Protein AF-A0ABD5RSV7-F1 (afdb_monomer_lite)

Structure (mmCIF, N/CA/C/O backbone):
data_AF-A0ABD5RSV7-F1
#
_entry.id   AF-A0ABD5RSV7-F1
#
loop_
_atom_site.group_PDB
_atom_site.id
_atom_site.type_symbol
_atom_site.label_atom_id
_atom_site.label_alt_id
_atom_site.label_comp_id
_atom_site.label_asym_id
_atom_site.label_entity_id
_atom_site.label_seq_id
_atom_site.pdbx_PDB_ins_code
_atom_site.Cartn_x
_atom_site.Cartn_y
_atom_site.Cartn_z
_atom_site.occupancy
_atom_site.B_iso_or_equiv
_atom_site.auth_seq_id
_atom_site.auth_comp_id
_atom_site.auth_asym_id
_atom_site.auth_atom_id
_atom_site.pdbx_PDB_model_num
ATOM 1 N N . MET A 1 1 ? 0.578 -16.400 1.060 1.00 49.19 1 MET A N 1
ATOM 2 C CA . MET A 1 1 ? 0.567 -17.326 -0.096 1.00 49.19 1 MET A CA 1
ATOM 3 C C . MET A 1 1 ? 1.960 -17.919 -0.346 1.00 49.19 1 MET A C 1
ATOM 5 O O . MET A 1 1 ? 2.138 -19.081 -0.029 1.00 49.19 1 MET A O 1
ATOM 9 N N . TYR A 1 2 ? 2.981 -17.154 -0.755 1.00 55.22 2 TYR A N 1
ATOM 10 C CA . TYR A 1 2 ? 4.335 -17.693 -1.025 1.00 55.22 2 TYR A CA 1
ATOM 11 C C . TYR A 1 2 ? 5.048 -18.363 0.160 1.00 55.22 2 TYR A C 1
ATOM 13 O O . TYR A 1 2 ? 5.609 -19.436 -0.013 1.00 55.22 2 TYR A O 1
ATOM 21 N N . GLU A 1 3 ? 5.005 -17.766 1.356 1.00 54.88 3 GLU A N 1
ATOM 22 C CA . GLU A 1 3 ? 5.657 -18.324 2.557 1.00 54.88 3 GLU A CA 1
ATOM 23 C C . GLU A 1 3 ? 5.016 -19.648 2.994 1.00 54.88 3 GLU A C 1
ATOM 25 O O . GLU A 1 3 ? 5.718 -20.605 3.295 1.00 54.88 3 GLU A O 1
ATOM 30 N N . HIS A 1 4 ? 3.683 -19.737 2.929 1.00 54.59 4 HIS A N 1
ATOM 31 C CA . HIS A 1 4 ? 2.954 -20.981 3.192 1.00 54.59 4 HIS A CA 1
ATOM 32 C C . HIS A 1 4 ? 3.336 -22.098 2.205 1.00 54.59 4 HIS A C 1
ATOM 34 O O . HIS A 1 4 ? 3.380 -23.261 2.588 1.00 54.59 4 HIS A O 1
ATOM 40 N N . TYR A 1 5 ? 3.651 -21.742 0.954 1.00 53.94 5 TYR A N 1
ATOM 41 C CA . TYR A 1 5 ? 4.063 -22.689 -0.087 1.00 53.94 5 TYR A CA 1
ATOM 42 C C . TYR A 1 5 ? 5.588 -22.797 -0.277 1.00 53.94 5 TYR A C 1
ATOM 44 O O . TYR A 1 5 ? 6.027 -23.465 -1.209 1.00 53.94 5 TYR A O 1
ATOM 52 N N . GLY A 1 6 ? 6.409 -22.162 0.571 1.00 50.88 6 GLY A N 1
ATOM 53 C CA . GLY A 1 6 ? 7.877 -22.241 0.498 1.00 50.88 6 GLY A CA 1
ATOM 54 C C . GLY A 1 6 ? 8.493 -21.728 -0.811 1.00 50.88 6 GLY A C 1
ATOM 55 O O . GLY A 1 6 ? 9.608 -22.103 -1.163 1.00 50.88 6 GLY A O 1
ATOM 56 N N . LEU A 1 7 ? 7.778 -20.886 -1.556 1.00 55.22 7 LEU A N 1
ATOM 57 C CA . LEU A 1 7 ? 8.211 -20.380 -2.856 1.00 55.22 7 LEU A CA 1
ATOM 58 C C . LEU A 1 7 ? 9.130 -19.160 -2.675 1.00 55.22 7 LEU A C 1
ATOM 60 O O . LEU A 1 7 ? 8.747 -18.030 -2.974 1.00 55.22 7 LEU A O 1
ATOM 64 N N . THR A 1 8 ? 10.340 -19.378 -2.157 1.00 50.44 8 THR A N 1
ATOM 65 C CA . THR A 1 8 ? 11.422 -18.387 -2.192 1.00 50.44 8 THR A CA 1
ATOM 66 C C . THR A 1 8 ? 12.266 -18.638 -3.438 1.00 50.44 8 THR A C 1
ATOM 68 O O . THR A 1 8 ? 12.977 -19.632 -3.559 1.00 50.44 8 THR A O 1
ATOM 71 N N . SER A 1 9 ? 12.171 -17.759 -4.432 1.00 50.91 9 SER A N 1
ATOM 72 C CA . SER A 1 9 ? 13.030 -17.863 -5.610 1.00 50.91 9 SER A CA 1
ATOM 73 C C . SER A 1 9 ? 14.396 -17.250 -5.306 1.00 50.91 9 SER A C 1
ATOM 75 O O . SER A 1 9 ? 14.535 -16.028 -5.265 1.00 50.91 9 SER A O 1
ATOM 77 N N . SER A 1 10 ? 15.426 -18.088 -5.189 1.00 48.69 10 SER A N 1
ATOM 78 C CA . SER A 1 10 ? 16.834 -17.654 -5.186 1.00 48.69 10 SER A CA 1
ATOM 79 C C . SER A 1 10 ? 17.226 -16.877 -6.454 1.00 48.69 10 SER A C 1
ATOM 81 O O . SER A 1 10 ? 18.215 -16.155 -6.456 1.00 48.69 10 SER A O 1
ATOM 83 N N . HIS A 1 11 ? 16.428 -16.994 -7.521 1.00 47.41 11 HIS A N 1
ATOM 84 C CA . HIS A 1 11 ? 16.672 -16.393 -8.832 1.00 47.41 11 HIS A CA 1
ATOM 85 C C . HIS A 1 11 ? 16.257 -14.916 -8.967 1.00 47.41 11 HIS A C 1
ATOM 87 O O . HIS A 1 11 ? 16.681 -14.273 -9.919 1.00 47.41 11 HIS A O 1
ATOM 93 N N . PHE A 1 12 ? 15.447 -14.374 -8.048 1.00 49.38 12 PHE A N 1
ATOM 94 C CA . PHE A 1 12 ? 14.939 -12.994 -8.150 1.00 49.38 12 PHE A CA 1
ATOM 95 C C . PHE A 1 12 ? 15.518 -12.030 -7.104 1.00 49.38 12 PHE A C 1
ATOM 97 O O . PHE A 1 12 ? 15.211 -10.846 -7.157 1.00 49.38 12 PHE A O 1
ATOM 104 N N . ALA A 1 13 ? 16.341 -12.505 -6.155 1.00 50.94 13 ALA A N 1
ATOM 105 C CA . ALA A 1 13 ? 16.843 -11.707 -5.022 1.00 50.94 13 ALA A CA 1
ATOM 106 C C . ALA A 1 13 ? 15.739 -10.934 -4.257 1.00 50.94 13 ALA A C 1
ATOM 108 O O . ALA A 1 13 ? 16.007 -9.941 -3.586 1.00 50.94 13 ALA A O 1
ATOM 109 N N . GLN A 1 14 ? 14.490 -11.400 -4.351 1.00 58.28 14 GLN A N 1
ATOM 110 C CA . GLN A 1 14 ? 13.337 -10.818 -3.680 1.00 58.28 14 GLN A CA 1
ATOM 111 C C . GLN A 1 14 ? 13.178 -11.493 -2.316 1.00 58.28 14 GLN A C 1
ATOM 113 O O . GLN A 1 14 ? 12.817 -12.669 -2.223 1.00 58.28 14 GLN A O 1
ATOM 118 N N . TYR A 1 15 ? 13.454 -10.747 -1.250 1.00 63.81 15 TYR A N 1
ATOM 119 C CA . TYR A 1 15 ? 13.236 -11.191 0.122 1.00 63.81 15 TYR A CA 1
ATOM 120 C C . TYR A 1 15 ? 11.884 -10.670 0.595 1.00 63.81 15 TYR A C 1
ATOM 122 O O . TYR A 1 15 ? 11.709 -9.478 0.826 1.00 63.81 15 TYR A O 1
ATOM 130 N N . PHE A 1 16 ? 10.903 -11.559 0.734 1.00 69.44 16 PHE A N 1
ATOM 131 C CA . PHE A 1 16 ? 9.621 -11.176 1.316 1.00 69.44 16 PHE A CA 1
ATOM 132 C C . PHE A 1 16 ? 9.738 -11.131 2.843 1.00 69.44 16 PHE A C 1
ATOM 134 O O . PHE A 1 16 ? 10.018 -12.159 3.457 1.00 69.44 16 PHE A O 1
ATOM 141 N N . THR A 1 17 ? 9.426 -9.988 3.456 1.00 79.31 17 THR A N 1
ATOM 142 C CA . THR A 1 17 ? 9.403 -9.779 4.918 1.00 79.31 17 THR A CA 1
ATOM 143 C C . THR A 1 17 ? 8.585 -10.852 5.641 1.00 79.31 17 THR A C 1
ATOM 145 O O . THR A 1 17 ? 7.373 -10.814 5.484 1.00 79.31 17 THR A O 1
ATOM 148 N N . PRO A 1 18 ? 9.173 -11.802 6.402 1.00 85.75 18 PRO A N 1
ATOM 149 C CA . PRO A 1 18 ? 8.464 -12.941 7.009 1.00 85.75 18 PRO A CA 1
ATOM 150 C C . PRO A 1 18 ? 7.235 -12.552 7.838 1.00 85.75 18 PRO A C 1
ATOM 152 O O . PRO A 1 18 ? 7.174 -11.456 8.389 1.00 85.75 18 PRO A O 1
ATOM 155 N N . GLY A 1 19 ? 6.262 -13.459 7.981 1.00 85.62 19 GLY A N 1
ATOM 156 C CA . GLY A 1 19 ? 4.921 -13.068 8.448 1.00 85.62 19 GLY A CA 1
ATOM 157 C C . GLY A 1 19 ? 4.919 -12.537 9.877 1.00 85.62 19 GLY A C 1
ATOM 158 O O . GLY A 1 19 ? 4.234 -11.567 10.188 1.00 85.62 19 GLY A O 1
ATOM 159 N N . ALA A 1 20 ? 5.744 -13.135 10.735 1.00 88.62 20 ALA A N 1
ATOM 160 C CA . ALA A 1 20 ? 5.942 -12.661 12.099 1.00 88.62 20 ALA A CA 1
ATOM 161 C C . ALA A 1 20 ? 6.558 -11.252 12.146 1.00 88.62 20 ALA A C 1
ATOM 163 O O . ALA A 1 20 ? 6.149 -10.443 12.973 1.00 88.62 20 ALA A O 1
ATOM 164 N N . VAL A 1 21 ? 7.488 -10.946 11.234 1.00 90.38 21 VAL A N 1
ATOM 165 C CA . VAL A 1 21 ? 8.118 -9.622 11.136 1.00 90.38 21 VAL A CA 1
ATOM 166 C C . VAL A 1 21 ? 7.105 -8.595 10.642 1.00 90.38 21 VAL A C 1
ATOM 168 O O . VAL A 1 21 ? 6.976 -7.542 11.252 1.00 90.38 21 VAL A O 1
ATOM 171 N N . SER A 1 22 ? 6.321 -8.914 9.607 1.00 91.00 22 SER A N 1
ATOM 172 C CA . SER A 1 22 ? 5.266 -8.016 9.120 1.00 91.00 22 SER A CA 1
ATOM 173 C C . SER A 1 22 ? 4.227 -7.691 10.195 1.00 91.00 22 SER A C 1
ATOM 175 O O . SER A 1 22 ? 3.872 -6.528 10.343 1.00 91.00 22 SER A O 1
ATOM 177 N N . ARG A 1 23 ? 3.790 -8.677 10.991 1.00 91.38 23 ARG A N 1
ATOM 178 C CA . ARG A 1 23 ? 2.868 -8.433 12.115 1.00 91.38 23 ARG A CA 1
ATOM 179 C C . ARG A 1 23 ? 3.482 -7.569 13.210 1.00 91.38 23 ARG A C 1
ATOM 181 O O . ARG A 1 23 ? 2.825 -6.662 13.706 1.00 91.38 23 ARG A O 1
ATOM 188 N N . ALA A 1 24 ? 4.737 -7.831 13.574 1.00 93.50 24 ALA 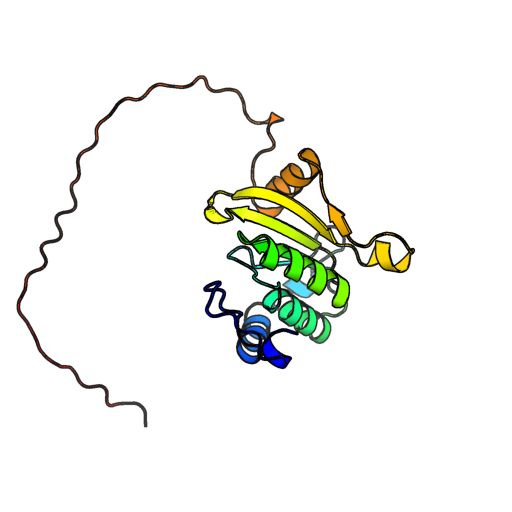A N 1
ATOM 189 C CA . ALA A 1 24 ? 5.437 -7.008 14.555 1.00 93.50 24 ALA A CA 1
ATOM 190 C C . ALA A 1 24 ? 5.566 -5.555 14.069 1.00 93.50 24 ALA A C 1
ATOM 192 O O . ALA A 1 24 ? 5.261 -4.631 14.814 1.00 93.50 24 ALA A O 1
ATOM 193 N N . MET A 1 25 ? 5.942 -5.350 12.802 1.00 93.25 25 MET A N 1
ATOM 194 C CA . MET A 1 25 ? 6.019 -4.020 12.195 1.00 93.25 25 MET A CA 1
ATOM 195 C C . MET A 1 25 ? 4.651 -3.332 12.131 1.00 93.25 25 MET A C 1
ATOM 197 O O . MET A 1 25 ? 4.568 -2.141 12.417 1.00 93.25 25 MET A O 1
ATOM 201 N N . ALA A 1 26 ? 3.582 -4.053 11.789 1.00 91.38 26 ALA A N 1
ATOM 202 C CA . ALA A 1 26 ? 2.222 -3.517 11.778 1.00 91.38 26 ALA A CA 1
ATOM 203 C C . ALA A 1 26 ? 1.809 -2.973 13.156 1.00 91.38 26 ALA A C 1
ATOM 205 O O . ALA A 1 26 ? 1.317 -1.852 13.249 1.00 91.38 26 ALA A O 1
ATOM 206 N N . ALA A 1 27 ? 2.087 -3.729 14.222 1.00 89.44 27 ALA A N 1
ATOM 207 C CA . ALA A 1 27 ? 1.786 -3.329 15.596 1.00 89.44 27 ALA A CA 1
ATOM 208 C C . ALA A 1 27 ? 2.586 -2.107 16.082 1.00 89.44 27 ALA A C 1
ATOM 210 O O . ALA A 1 27 ? 2.154 -1.416 16.998 1.00 89.44 27 ALA A O 1
ATOM 211 N N . MET A 1 28 ? 3.751 -1.836 15.484 1.00 89.06 28 MET A N 1
ATOM 212 C CA . MET A 1 28 ? 4.605 -0.702 15.858 1.00 89.06 28 MET A CA 1
ATOM 213 C C . MET A 1 28 ? 4.291 0.588 15.094 1.00 89.06 28 MET A C 1
ATOM 215 O O . MET A 1 28 ? 4.572 1.664 15.608 1.00 89.06 28 MET A O 1
ATOM 219 N N . ASN A 1 29 ? 3.777 0.489 13.864 1.00 85.62 29 ASN A N 1
ATOM 220 C CA . ASN A 1 29 ? 3.687 1.629 12.942 1.00 85.62 29 ASN A CA 1
ATOM 221 C C . ASN A 1 29 ? 2.285 2.235 12.814 1.00 85.62 29 ASN A C 1
ATOM 223 O O . ASN A 1 29 ? 2.143 3.252 12.135 1.00 85.62 29 ASN A O 1
ATOM 227 N N . LEU A 1 30 ? 1.245 1.626 13.396 1.00 81.88 30 LEU A N 1
ATOM 228 C CA . LEU A 1 30 ? -0.087 2.223 13.330 1.00 81.88 30 LEU A CA 1
ATOM 229 C C . LEU A 1 30 ? -0.191 3.473 14.220 1.00 81.88 30 LEU A C 1
ATOM 231 O O . LEU A 1 30 ? 0.403 3.503 15.301 1.00 81.88 30 LEU A O 1
ATOM 235 N N . PRO A 1 31 ? -0.960 4.487 13.778 1.00 72.62 31 PRO A N 1
ATOM 236 C CA . PRO A 1 31 ? -1.203 5.690 14.559 1.00 72.62 31 PRO A CA 1
ATOM 237 C C . PRO A 1 31 ? -1.855 5.373 15.908 1.00 72.62 31 PRO A C 1
ATOM 239 O O . PRO A 1 31 ? -2.511 4.340 16.082 1.00 72.62 31 PRO A O 1
ATOM 242 N N . ASN A 1 32 ? -1.682 6.272 16.874 1.00 74.25 32 ASN A N 1
ATOM 243 C CA . ASN A 1 32 ? -2.278 6.108 18.195 1.00 74.25 32 ASN A CA 1
ATOM 244 C C . ASN A 1 32 ? -3.795 6.416 18.167 1.00 74.25 32 ASN A C 1
ATOM 246 O O . ASN A 1 32 ? -4.369 6.793 17.147 1.00 74.25 32 ASN A O 1
ATOM 250 N N . GLY A 1 33 ? -4.469 6.248 19.306 1.00 70.06 33 GLY A N 1
ATOM 251 C CA . GLY A 1 33 ? -5.926 6.364 19.388 1.00 70.06 33 GLY A CA 1
ATOM 252 C C . GLY A 1 33 ? -6.531 7.744 19.087 1.00 70.06 33 GLY A C 1
ATOM 253 O O . GLY A 1 33 ? -7.753 7.801 18.973 1.00 70.06 33 GLY A O 1
ATOM 254 N N . GLU A 1 34 ? -5.747 8.824 18.995 1.00 72.44 34 GLU A N 1
ATOM 255 C CA . GLU A 1 34 ? -6.240 10.149 18.575 1.00 72.44 34 GLU A CA 1
ATOM 256 C C . GLU A 1 34 ? -6.274 10.244 17.044 1.00 72.44 34 GLU A C 1
ATOM 258 O O . GLU A 1 34 ? -7.344 10.446 16.476 1.00 72.44 34 GLU A O 1
ATOM 263 N N . ASP A 1 35 ? -5.161 9.930 16.375 1.00 73.56 35 ASP A N 1
ATOM 264 C CA . ASP A 1 35 ? -5.060 9.919 14.906 1.00 73.56 35 ASP A CA 1
ATOM 265 C C . ASP A 1 35 ? -6.101 8.986 14.249 1.00 73.56 35 ASP A C 1
ATOM 267 O O . ASP A 1 35 ? -6.659 9.286 13.194 1.00 73.56 35 ASP A O 1
ATOM 271 N N . LEU A 1 36 ? -6.407 7.849 14.889 1.00 82.38 36 LEU A N 1
ATOM 272 C CA . LEU A 1 36 ? -7.442 6.920 14.416 1.00 82.38 36 LEU A CA 1
ATOM 273 C C . LEU A 1 36 ? -8.862 7.512 14.474 1.00 82.38 36 LEU A C 1
ATOM 275 O O . LEU A 1 36 ? -9.720 7.095 13.697 1.00 82.38 36 LEU A O 1
ATOM 279 N N . ARG A 1 37 ? -9.136 8.431 15.412 1.00 78.31 37 ARG A N 1
ATOM 280 C CA . ARG A 1 37 ? -10.459 9.059 15.594 1.00 78.31 37 ARG A CA 1
ATOM 281 C C . ARG A 1 37 ? -10.681 10.229 14.649 1.00 78.31 37 ARG A C 1
ATOM 283 O O . ARG A 1 37 ? -11.830 10.488 14.299 1.00 78.31 37 ARG A O 1
ATOM 290 N N . ASP A 1 38 ? -9.606 10.906 14.266 1.00 87.56 38 ASP A N 1
ATOM 291 C CA . ASP A 1 38 ? -9.662 12.089 13.410 1.00 87.56 38 ASP A CA 1
ATOM 292 C C . ASP A 1 38 ? -9.770 11.733 11.918 1.00 87.56 38 ASP A C 1
ATOM 294 O O . ASP A 1 38 ? -10.155 12.573 11.105 1.00 87.56 38 ASP A O 1
ATOM 298 N N . ALA A 1 39 ? -9.495 10.477 11.553 1.00 90.38 39 ALA A N 1
ATOM 299 C CA . ALA A 1 39 ? -9.631 9.985 10.188 1.00 90.38 39 ALA A CA 1
ATOM 300 C C . ALA A 1 39 ? -11.086 10.045 9.689 1.00 90.38 39 ALA A C 1
ATOM 302 O O . ALA A 1 39 ? -12.009 9.507 10.306 1.00 90.38 39 ALA A O 1
ATOM 303 N N . THR A 1 40 ? -11.287 10.637 8.511 1.00 93.25 40 THR A N 1
ATOM 304 C CA . THR A 1 40 ? -12.604 10.783 7.865 1.00 93.25 40 THR A CA 1
ATOM 305 C C . THR A 1 40 ? -12.592 10.212 6.445 1.00 93.25 40 THR A C 1
ATOM 307 O O . THR A 1 40 ? -11.528 9.971 5.884 1.00 93.25 40 THR A O 1
ATOM 310 N N . PRO A 1 41 ? -13.749 9.944 5.814 1.00 90.62 41 PRO A N 1
ATOM 311 C CA . PRO A 1 41 ? -13.773 9.510 4.415 1.00 90.62 41 PRO A CA 1
ATOM 312 C C . PRO A 1 41 ? -13.109 10.507 3.449 1.00 90.62 41 PRO A C 1
ATOM 314 O O . PRO A 1 41 ? -12.527 10.097 2.443 1.00 90.62 41 PRO A O 1
ATOM 317 N N . GLU A 1 42 ? -13.192 11.805 3.747 1.00 91.44 42 GLU A N 1
ATOM 318 C CA . GLU A 1 42 ? -12.574 12.887 2.977 1.00 91.44 42 GLU A CA 1
ATOM 319 C C . GLU A 1 42 ? -11.066 13.008 3.245 1.00 91.44 42 GLU A C 1
ATOM 321 O O . GLU A 1 42 ? -10.304 13.319 2.322 1.00 91.44 42 GLU A O 1
ATOM 326 N N . ASP A 1 43 ? -10.646 12.703 4.474 1.00 92.31 43 ASP A N 1
ATOM 327 C CA . ASP A 1 43 ? -9.253 12.672 4.925 1.00 92.31 43 ASP A CA 1
ATOM 328 C C . ASP A 1 43 ? -8.925 11.335 5.623 1.00 92.31 43 ASP A C 1
ATOM 330 O O . ASP A 1 43 ? -8.906 11.247 6.857 1.00 92.31 43 ASP A O 1
ATOM 334 N N . PRO A 1 44 ? -8.774 10.245 4.844 1.00 94.00 44 PRO A N 1
ATOM 335 C CA . PRO A 1 44 ? -8.561 8.914 5.393 1.00 94.00 44 PRO A CA 1
ATOM 336 C C . PRO A 1 44 ? -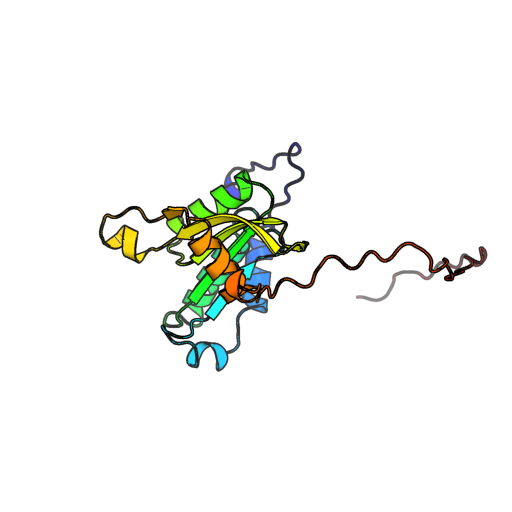7.102 8.716 5.800 1.00 94.00 44 PRO A C 1
ATOM 338 O O . PRO A 1 44 ? -6.192 9.332 5.240 1.00 94.00 44 PRO A O 1
ATOM 341 N N . LEU A 1 45 ? -6.854 7.741 6.674 1.00 94.31 45 LEU A N 1
ATOM 342 C CA . LEU A 1 45 ? -5.496 7.286 6.965 1.00 94.31 45 LEU A CA 1
ATOM 343 C C . LEU A 1 45 ? -4.813 6.820 5.677 1.00 94.31 45 LEU A C 1
ATOM 345 O O . LEU A 1 45 ? -5.349 5.990 4.940 1.00 94.31 45 LEU A O 1
ATOM 349 N N . VAL A 1 46 ? -3.602 7.307 5.419 1.00 94.19 46 VAL A N 1
ATOM 350 C CA . VAL A 1 46 ? -2.778 6.829 4.305 1.00 94.19 46 VAL A CA 1
ATOM 351 C C . VAL A 1 46 ? -1.752 5.850 4.851 1.00 94.19 46 VAL A C 1
ATOM 353 O O . VAL A 1 46 ? -0.838 6.230 5.577 1.00 94.19 46 VAL A O 1
ATOM 356 N N . ILE A 1 47 ? -1.901 4.577 4.495 1.00 94.50 47 ILE A N 1
ATOM 357 C CA . ILE A 1 47 ? -1.033 3.498 4.973 1.00 94.50 47 ILE A CA 1
ATOM 358 C C . ILE A 1 47 ? -0.307 2.902 3.779 1.00 94.50 47 ILE A C 1
ATOM 360 O O . ILE A 1 47 ? -0.940 2.400 2.852 1.00 94.50 47 ILE A O 1
ATOM 364 N N . GLY A 1 48 ? 1.021 2.897 3.793 1.00 94.25 48 GLY A N 1
ATOM 365 C CA . GLY A 1 48 ? 1.759 2.366 2.660 1.00 94.25 48 GLY A CA 1
ATOM 366 C C . GLY A 1 48 ? 3.151 1.860 2.957 1.00 94.25 48 GLY A C 1
ATOM 367 O O . GLY A 1 48 ? 3.758 2.185 3.971 1.00 94.25 48 GLY A O 1
ATOM 368 N N . ASP A 1 49 ? 3.647 1.078 2.007 1.00 94.81 49 ASP A N 1
ATOM 369 C CA . ASP A 1 49 ? 5.057 0.747 1.861 1.00 94.81 49 ASP A CA 1
ATOM 370 C C . ASP A 1 49 ? 5.488 1.219 0.473 1.00 94.81 49 ASP A C 1
ATOM 372 O O . ASP A 1 49 ? 5.101 0.659 -0.556 1.00 94.81 49 ASP A O 1
ATOM 376 N N . VAL A 1 50 ? 6.232 2.320 0.452 1.00 91.81 50 VAL A N 1
ATOM 377 C CA . VAL A 1 50 ? 6.685 2.971 -0.783 1.00 91.81 50 VAL A CA 1
ATOM 378 C C . VAL A 1 50 ? 8.148 2.662 -1.096 1.00 91.81 50 VAL A C 1
ATOM 380 O O . VAL A 1 50 ? 8.653 3.073 -2.133 1.00 91.81 50 VAL A O 1
ATOM 383 N N . SER A 1 51 ? 8.829 1.927 -0.214 1.00 87.06 51 SER A N 1
ATOM 384 C CA . SER A 1 51 ? 10.250 1.587 -0.345 1.00 87.06 51 SER A CA 1
ATOM 385 C C . SER A 1 51 ? 10.513 0.347 -1.212 1.00 87.06 51 SER A C 1
ATOM 387 O O . SER A 1 51 ? 11.660 0.070 -1.560 1.00 87.06 51 SER A O 1
ATOM 389 N N . GLY A 1 52 ? 9.453 -0.377 -1.580 1.00 91.31 52 GLY A N 1
ATOM 390 C CA . GLY A 1 52 ? 9.507 -1.674 -2.253 1.00 91.31 52 GLY A CA 1
ATOM 391 C C . GLY A 1 52 ? 8.558 -2.652 -1.576 1.00 91.31 52 GLY A C 1
ATOM 392 O O . GLY A 1 52 ? 8.995 -3.544 -0.852 1.00 91.31 52 GLY A O 1
ATOM 393 N N . CYS A 1 53 ? 7.251 -2.475 -1.791 1.00 93.69 53 CYS A N 1
ATOM 394 C CA . CYS A 1 53 ? 6.218 -3.200 -1.044 1.00 93.69 53 CYS A CA 1
ATOM 395 C C . CYS A 1 53 ? 6.219 -4.722 -1.256 1.00 93.69 53 CYS A C 1
ATOM 397 O O . CYS A 1 53 ? 5.512 -5.455 -0.550 1.00 93.69 53 CYS A O 1
ATOM 399 N N . GLY A 1 54 ? 6.968 -5.225 -2.237 1.00 93.25 54 GLY A N 1
ATOM 400 C CA . GLY A 1 54 ? 6.998 -6.618 -2.632 1.00 93.25 54 GLY A CA 1
ATOM 401 C C . GLY A 1 54 ? 5.599 -7.080 -3.015 1.00 93.25 54 GLY A C 1
ATOM 402 O O . GLY A 1 54 ? 4.914 -6.489 -3.841 1.00 93.25 54 GLY A O 1
ATOM 403 N N . SER A 1 55 ? 5.126 -8.136 -2.358 1.00 92.31 55 SER A N 1
ATOM 404 C CA . SER A 1 55 ? 3.750 -8.616 -2.531 1.00 92.31 55 SER A CA 1
ATOM 405 C C . SER A 1 55 ? 2.703 -7.797 -1.760 1.00 92.31 55 SER A C 1
ATOM 407 O O . SER A 1 55 ? 1.550 -8.206 -1.703 1.00 92.31 55 SER A O 1
ATOM 409 N N . GLY A 1 56 ? 3.062 -6.683 -1.119 1.00 94.50 56 GLY A N 1
ATOM 410 C CA . GLY A 1 56 ? 2.154 -5.878 -0.294 1.00 94.50 56 GLY A CA 1
ATOM 411 C C . GLY A 1 56 ? 1.802 -6.523 1.050 1.00 94.50 56 GLY A C 1
ATOM 412 O O . GLY A 1 56 ? 0.845 -6.123 1.702 1.00 94.50 56 GLY A O 1
ATOM 413 N N . ARG A 1 57 ? 2.550 -7.544 1.481 1.00 93.31 57 ARG A N 1
ATOM 414 C CA . ARG A 1 57 ? 2.224 -8.316 2.687 1.00 93.31 57 ARG A CA 1
ATOM 415 C C . ARG A 1 57 ? 2.255 -7.491 3.967 1.00 93.31 57 ARG A C 1
ATOM 417 O O . ARG A 1 57 ? 1.363 -7.653 4.789 1.00 93.31 57 ARG A O 1
ATOM 424 N N . LEU A 1 58 ? 3.249 -6.618 4.125 1.00 94.81 58 LEU A N 1
ATOM 425 C CA . LEU A 1 58 ? 3.298 -5.709 5.269 1.00 94.81 58 LEU A CA 1
ATOM 426 C C . LEU A 1 58 ? 2.020 -4.865 5.337 1.00 94.81 58 LEU A C 1
ATOM 428 O O . LEU A 1 58 ? 1.391 -4.804 6.382 1.00 94.81 58 LEU A O 1
ATOM 432 N N . ILE A 1 59 ? 1.590 -4.312 4.201 1.00 96.31 59 ILE A N 1
ATOM 433 C CA . ILE A 1 59 ? 0.367 -3.509 4.097 1.00 96.31 59 ILE A CA 1
ATOM 434 C C . ILE A 1 59 ? -0.869 -4.328 4.500 1.00 96.31 59 ILE A C 1
ATOM 436 O O . ILE A 1 59 ? -1.715 -3.824 5.231 1.00 96.31 59 ILE A O 1
ATOM 440 N N . VAL A 1 60 ? -0.961 -5.595 4.078 1.00 95.62 60 VAL A N 1
ATOM 441 C CA . VAL A 1 60 ? -2.053 -6.502 4.483 1.00 95.62 60 VAL A CA 1
ATOM 442 C C . VAL A 1 60 ? -2.061 -6.741 5.994 1.00 95.62 60 VAL A C 1
ATOM 444 O O . VAL A 1 60 ? -3.119 -6.660 6.610 1.00 95.62 60 VAL A O 1
ATOM 447 N N . GLU A 1 61 ? -0.906 -7.009 6.607 1.00 95.62 61 GLU A N 1
ATOM 448 C CA . GLU A 1 61 ? -0.826 -7.199 8.063 1.00 95.62 61 GLU A CA 1
ATOM 449 C C . GLU A 1 61 ? -1.174 -5.906 8.817 1.00 95.62 61 GLU A C 1
ATOM 451 O O . GLU A 1 61 ? -1.910 -5.951 9.800 1.00 95.62 61 GLU A O 1
ATOM 456 N N . THR A 1 62 ? -0.737 -4.746 8.320 1.00 95.44 62 THR A N 1
ATOM 457 C CA . THR A 1 62 ? -1.118 -3.439 8.872 1.00 95.44 62 THR A CA 1
ATOM 458 C C . THR A 1 62 ? -2.619 -3.188 8.753 1.00 95.44 62 THR A C 1
ATOM 460 O O . THR A 1 62 ? -3.235 -2.723 9.706 1.00 95.44 62 THR A O 1
ATOM 463 N N . ALA A 1 63 ? -3.241 -3.546 7.627 1.00 95.31 63 ALA A N 1
ATOM 464 C CA . ALA A 1 63 ? -4.685 -3.432 7.446 1.00 95.31 63 ALA A CA 1
ATOM 465 C C . ALA A 1 63 ? -5.467 -4.357 8.389 1.00 95.31 63 ALA A C 1
ATOM 467 O O . ALA A 1 63 ? -6.486 -3.956 8.948 1.00 95.31 63 ALA A O 1
ATOM 468 N N . ASN A 1 64 ? -4.993 -5.590 8.586 1.00 94.62 64 ASN A N 1
ATOM 469 C CA . ASN A 1 64 ? -5.600 -6.525 9.531 1.00 94.62 64 ASN A CA 1
ATOM 470 C C . ASN A 1 64 ? -5.517 -5.992 10.959 1.00 94.62 64 ASN A C 1
ATOM 472 O O . ASN A 1 64 ? -6.525 -5.985 11.657 1.00 94.62 64 ASN A O 1
ATOM 476 N N . HIS A 1 65 ? -4.356 -5.477 11.358 1.00 94.19 65 HIS A N 1
ATOM 477 C CA . HIS A 1 65 ? -4.196 -4.896 12.682 1.00 94.19 65 HIS A CA 1
ATOM 478 C C . HIS A 1 65 ? -5.048 -3.629 12.869 1.00 94.19 65 HIS A C 1
ATOM 480 O O . HIS A 1 65 ? -5.676 -3.460 13.911 1.00 94.19 65 HIS A O 1
ATOM 486 N N . LEU A 1 66 ? -5.175 -2.782 11.837 1.00 94.12 66 LEU A N 1
ATOM 487 C CA . LEU A 1 66 ? -6.065 -1.616 11.868 1.00 94.12 66 LEU A CA 1
ATOM 488 C C . LEU A 1 66 ? -7.518 -2.025 12.130 1.00 94.12 66 LEU A C 1
ATOM 490 O O . LEU A 1 66 ? -8.185 -1.399 12.947 1.00 94.12 66 LEU A O 1
ATOM 494 N N . ARG A 1 67 ? -7.999 -3.103 11.500 1.00 93.19 67 ARG A N 1
ATOM 495 C CA . ARG A 1 67 ? -9.358 -3.618 11.739 1.00 93.19 67 ARG A CA 1
ATOM 496 C C . ARG A 1 67 ? -9.582 -4.075 13.181 1.00 93.19 67 ARG A C 1
ATOM 498 O O . ARG A 1 67 ? -10.717 -4.054 13.642 1.00 93.19 67 ARG A O 1
ATOM 505 N N . GLU A 1 68 ? -8.532 -4.489 13.887 1.00 92.69 68 GLU A N 1
ATOM 506 C CA . GLU A 1 68 ? -8.622 -4.887 15.295 1.00 92.69 68 GLU A CA 1
ATOM 507 C C . GLU A 1 68 ? -8.726 -3.671 16.223 1.00 92.69 68 GLU A C 1
ATOM 509 O O . GLU A 1 68 ? -9.530 -3.677 17.154 1.00 92.69 68 GLU A O 1
ATOM 514 N N . ILE A 1 69 ? -7.920 -2.632 15.977 1.00 91.62 69 ILE A N 1
ATOM 515 C CA . ILE A 1 69 ? -7.788 -1.485 16.892 1.00 91.62 69 ILE A CA 1
ATOM 516 C C . ILE A 1 69 ? -8.699 -0.300 16.539 1.00 91.62 69 ILE A C 1
ATOM 518 O O . ILE A 1 69 ? -9.019 0.511 17.406 1.00 91.62 69 ILE A O 1
ATOM 522 N N . GLY A 1 70 ? -9.122 -0.196 15.280 1.00 91.25 70 GLY A N 1
ATOM 523 C CA . GLY A 1 70 ? -9.899 0.911 14.726 1.00 91.25 70 GLY A CA 1
ATOM 524 C C . GLY A 1 70 ? -10.726 0.472 13.512 1.00 91.25 70 GLY A C 1
ATOM 525 O O . GLY A 1 70 ? -10.483 0.967 12.415 1.00 91.25 70 GLY A O 1
ATOM 526 N N . PRO A 1 71 ? -11.705 -0.441 13.674 1.00 90.31 71 PRO A N 1
ATOM 527 C CA . PRO A 1 71 ? -12.470 -1.027 12.564 1.00 90.31 71 PRO A CA 1
ATOM 528 C C . PRO A 1 71 ? -13.228 -0.010 11.701 1.00 90.31 71 PRO A C 1
ATOM 530 O O . PRO A 1 71 ? -13.435 -0.254 10.516 1.00 90.31 71 PRO A O 1
ATOM 533 N N . GLU A 1 72 ? -13.622 1.122 12.286 1.00 90.25 72 GLU A N 1
ATOM 534 C CA . GLU A 1 72 ? -14.364 2.187 11.602 1.00 90.25 72 GLU A CA 1
ATOM 535 C C . GLU A 1 72 ? -13.450 3.254 10.978 1.00 90.25 72 GLU A C 1
ATOM 537 O O . GLU A 1 72 ? -13.943 4.153 10.299 1.00 90.25 72 GLU A O 1
ATOM 542 N N . ALA A 1 73 ? -12.132 3.190 11.211 1.00 92.38 73 ALA A N 1
ATOM 543 C CA . ALA A 1 73 ? -11.199 4.190 10.707 1.00 92.38 73 ALA A CA 1
ATOM 544 C C . ALA A 1 73 ? -11.043 4.043 9.180 1.00 92.38 73 ALA A C 1
ATOM 546 O O . ALA A 1 73 ? -10.578 2.999 8.703 1.00 92.38 73 ALA A O 1
ATOM 547 N N . PRO A 1 74 ? -11.413 5.061 8.381 1.00 93.56 74 PRO A N 1
ATOM 548 C CA . PRO A 1 74 ? -11.260 5.000 6.937 1.00 93.56 74 PRO A CA 1
ATOM 549 C C . PRO A 1 74 ? -9.776 5.050 6.563 1.00 93.56 74 PRO A C 1
ATOM 551 O O . PRO A 1 74 ? -9.020 5.880 7.068 1.00 93.56 74 PRO A O 1
ATOM 554 N N . ALA A 1 75 ? -9.361 4.173 5.648 1.00 94.44 75 ALA A N 1
ATOM 555 C CA . ALA A 1 75 ? -7.976 4.078 5.202 1.00 94.44 75 ALA A CA 1
ATOM 556 C C . ALA A 1 75 ? -7.861 3.877 3.686 1.00 94.44 75 ALA A C 1
ATOM 558 O O . ALA A 1 75 ? -8.680 3.202 3.055 1.00 94.44 75 ALA A O 1
ATOM 559 N N . VAL A 1 76 ? -6.798 4.440 3.116 1.00 96.31 76 VAL A N 1
ATOM 560 C CA . VAL A 1 76 ? -6.354 4.238 1.738 1.00 96.31 76 VAL A CA 1
ATOM 561 C C . VAL A 1 76 ? -4.956 3.640 1.766 1.00 96.31 76 VAL A C 1
ATOM 563 O O . VAL A 1 76 ? -4.037 4.188 2.376 1.00 96.31 76 VAL A O 1
ATOM 566 N N . PHE A 1 77 ? -4.792 2.516 1.074 1.00 97.31 77 PHE A N 1
ATOM 567 C CA . PHE A 1 77 ? -3.538 1.773 1.070 1.00 97.31 77 PHE A CA 1
ATOM 568 C C . PHE A 1 77 ? -2.656 2.127 -0.133 1.00 97.31 77 PHE A C 1
ATOM 570 O O . PHE A 1 77 ? -3.161 2.335 -1.238 1.00 97.31 77 PHE A O 1
ATOM 577 N N . LEU A 1 78 ? -1.338 2.168 0.057 1.00 97.94 78 LEU A N 1
ATOM 578 C CA . LEU A 1 78 ? -0.375 2.546 -0.978 1.00 97.94 78 LEU A CA 1
ATOM 579 C C . LEU A 1 78 ? 0.780 1.543 -1.061 1.00 97.94 78 LEU A C 1
ATOM 581 O O . LEU A 1 78 ? 1.550 1.383 -0.119 1.00 97.94 78 LEU A O 1
ATOM 585 N N . GLY A 1 79 ? 0.921 0.874 -2.201 1.00 97.81 79 GLY A N 1
ATOM 586 C CA . GLY A 1 79 ? 2.086 0.045 -2.506 1.00 97.81 79 GLY A CA 1
ATOM 587 C C . GLY A 1 79 ? 2.908 0.658 -3.630 1.00 97.81 79 GLY A C 1
ATOM 588 O O . GLY A 1 79 ? 2.337 1.083 -4.631 1.00 97.81 79 GLY A O 1
ATOM 589 N N . TYR A 1 80 ? 4.231 0.664 -3.509 1.00 97.75 80 TYR A N 1
ATOM 590 C CA . TYR A 1 80 ? 5.126 1.032 -4.605 1.00 97.75 80 TYR A CA 1
ATOM 591 C C . TYR A 1 80 ? 6.220 -0.025 -4.740 1.00 97.75 80 TYR A C 1
ATOM 593 O O . TYR A 1 80 ? 6.912 -0.326 -3.770 1.00 97.75 80 TYR A O 1
ATOM 601 N N . ASP A 1 81 ? 6.368 -0.600 -5.932 1.00 96.31 81 ASP A N 1
ATOM 602 C CA . ASP A 1 81 ? 7.452 -1.529 -6.230 1.00 96.31 81 ASP A CA 1
ATOM 603 C C . ASP A 1 81 ? 8.071 -1.275 -7.611 1.00 96.31 81 ASP A C 1
ATOM 605 O O . ASP A 1 81 ? 7.412 -0.797 -8.536 1.00 96.31 81 ASP A O 1
ATOM 609 N N . LYS A 1 82 ? 9.351 -1.614 -7.764 1.00 95.12 82 LYS A N 1
ATOM 610 C CA . LYS A 1 82 ? 10.078 -1.515 -9.036 1.00 95.12 82 LYS A CA 1
ATOM 611 C C . LYS A 1 82 ? 9.925 -2.771 -9.886 1.00 95.12 82 LYS A C 1
ATOM 613 O O . LYS A 1 82 ? 10.035 -2.703 -11.111 1.00 95.12 82 LYS A O 1
ATOM 618 N N . ASP A 1 83 ? 9.658 -3.909 -9.254 1.00 92.94 83 ASP A N 1
ATOM 619 C CA . ASP A 1 83 ? 9.447 -5.176 -9.930 1.00 92.94 83 ASP A CA 1
ATOM 620 C C . ASP A 1 83 ? 7.969 -5.326 -10.356 1.00 92.94 83 ASP A C 1
ATOM 622 O O . ASP A 1 83 ? 7.050 -5.263 -9.529 1.00 92.94 83 ASP A O 1
ATOM 626 N N . PRO A 1 84 ? 7.694 -5.562 -11.653 1.00 94.38 84 PRO A N 1
ATOM 627 C CA . PRO A 1 84 ? 6.332 -5.700 -12.158 1.00 94.38 84 PRO A CA 1
ATOM 628 C C . PRO A 1 84 ? 5.587 -6.928 -11.621 1.00 94.38 84 PRO A C 1
ATOM 630 O O . PRO A 1 84 ? 4.355 -6.925 -11.631 1.00 94.38 84 PRO A O 1
ATOM 633 N N . ILE A 1 85 ? 6.283 -7.988 -11.205 1.00 92.69 85 ILE A N 1
ATOM 634 C CA . ILE A 1 85 ? 5.677 -9.164 -10.572 1.00 92.69 85 ILE A CA 1
ATOM 635 C C . ILE A 1 85 ? 5.250 -8.798 -9.153 1.00 92.69 85 ILE A C 1
ATOM 637 O O . ILE A 1 85 ? 4.094 -9.038 -8.808 1.00 92.69 85 ILE A O 1
ATOM 641 N N . CYS A 1 86 ? 6.124 -8.161 -8.369 1.00 93.62 86 CYS A N 1
ATOM 642 C CA . CYS A 1 86 ? 5.807 -7.692 -7.017 1.00 93.62 86 CYS A CA 1
ATOM 643 C C . CYS A 1 86 ? 4.595 -6.758 -7.017 1.00 93.62 86 CYS A C 1
ATOM 645 O O . CYS A 1 86 ? 3.594 -7.062 -6.369 1.00 93.62 86 CYS A O 1
ATOM 647 N N . ALA A 1 87 ? 4.613 -5.713 -7.850 1.00 96.31 87 ALA A N 1
ATOM 648 C CA . ALA A 1 87 ? 3.495 -4.780 -7.956 1.00 96.31 87 ALA A CA 1
ATOM 649 C C . ALA A 1 87 ? 2.173 -5.496 -8.300 1.00 96.31 87 ALA A C 1
ATOM 651 O O . ALA A 1 87 ? 1.144 -5.262 -7.671 1.00 96.31 87 ALA A O 1
ATOM 652 N N . LYS A 1 88 ? 2.179 -6.443 -9.248 1.00 96.50 88 LYS A N 1
ATOM 653 C CA . LYS A 1 88 ? 0.973 -7.229 -9.572 1.00 96.50 88 LYS A CA 1
ATOM 654 C C . LYS A 1 88 ? 0.531 -8.129 -8.418 1.00 96.50 88 LYS A C 1
ATOM 656 O O . LYS A 1 88 ? -0.668 -8.268 -8.190 1.00 96.50 88 LYS A O 1
ATOM 661 N N . MET A 1 89 ? 1.465 -8.725 -7.683 1.00 95.75 89 MET A N 1
ATOM 662 C CA . MET A 1 89 ? 1.142 -9.511 -6.493 1.00 95.75 89 MET A CA 1
ATOM 663 C C . MET A 1 89 ? 0.543 -8.643 -5.386 1.00 95.75 89 MET A C 1
ATOM 665 O O . MET A 1 89 ? -0.413 -9.076 -4.746 1.00 95.75 89 MET A O 1
ATOM 669 N N . ALA A 1 90 ? 1.037 -7.418 -5.199 1.00 96.81 90 ALA A N 1
ATOM 670 C CA . ALA A 1 90 ? 0.433 -6.447 -4.294 1.00 96.81 90 ALA A CA 1
ATOM 671 C C . ALA A 1 90 ? -0.998 -6.090 -4.719 1.00 96.81 90 ALA A C 1
ATOM 673 O O . ALA A 1 90 ? -1.894 -6.132 -3.882 1.00 96.81 90 ALA A O 1
ATOM 674 N N . VAL A 1 91 ? -1.251 -5.858 -6.015 1.00 97.50 91 VAL A N 1
ATOM 675 C CA . VAL A 1 91 ? -2.617 -5.651 -6.539 1.00 97.50 91 VAL A CA 1
ATOM 676 C C . VAL A 1 91 ? -3.529 -6.830 -6.190 1.00 97.50 91 VAL A C 1
ATOM 678 O O . VAL A 1 91 ? -4.628 -6.624 -5.678 1.00 97.50 91 VAL A O 1
ATOM 681 N N . LEU A 1 92 ? -3.083 -8.068 -6.426 1.00 95.19 92 LEU A N 1
ATOM 682 C CA . LEU A 1 92 ? -3.869 -9.258 -6.089 1.00 95.19 92 LEU A CA 1
ATOM 683 C C . LEU A 1 92 ? -4.141 -9.354 -4.587 1.00 95.19 92 LEU A C 1
ATOM 685 O O . LEU A 1 92 ? -5.270 -9.627 -4.192 1.00 95.19 92 LEU A O 1
ATOM 689 N N . ASN A 1 93 ? -3.138 -9.103 -3.748 1.00 95.31 93 ASN A N 1
ATOM 690 C CA . ASN A 1 93 ? -3.321 -9.123 -2.301 1.00 95.31 93 ASN A CA 1
ATOM 691 C C . ASN A 1 93 ? -4.256 -8.012 -1.817 1.00 95.31 93 ASN A C 1
ATOM 693 O O . ASN A 1 93 ? -5.020 -8.261 -0.891 1.00 95.31 93 ASN A O 1
ATOM 697 N N . PHE A 1 94 ? -4.259 -6.837 -2.449 1.00 96.44 94 PHE A N 1
ATOM 698 C CA . PHE A 1 94 ? -5.223 -5.786 -2.126 1.00 96.44 94 PHE A CA 1
ATOM 699 C C . PHE A 1 94 ? -6.650 -6.249 -2.421 1.00 96.44 94 PHE A C 1
ATOM 701 O O . PHE A 1 94 ? -7.515 -6.133 -1.560 1.00 96.44 94 PHE A O 1
ATOM 708 N N . VAL A 1 95 ? -6.884 -6.842 -3.596 1.00 94.62 95 VAL A N 1
ATOM 709 C CA . VAL A 1 95 ? -8.205 -7.378 -3.963 1.00 94.62 95 VAL A CA 1
ATOM 710 C C . VAL A 1 95 ? -8.641 -8.486 -3.002 1.00 94.62 95 VAL A C 1
ATOM 712 O O . VAL A 1 95 ? -9.761 -8.460 -2.514 1.00 94.62 95 VAL A O 1
ATOM 715 N N . LEU A 1 96 ? -7.764 -9.453 -2.715 1.00 93.00 96 LEU A N 1
ATOM 716 C CA . LEU A 1 96 ? -8.096 -10.620 -1.888 1.00 93.00 96 LEU A CA 1
ATOM 717 C C . LEU A 1 96 ? -8.288 -10.301 -0.400 1.00 93.00 96 LEU A C 1
ATOM 719 O O . LEU A 1 96 ? -8.851 -11.125 0.313 1.00 93.00 96 LEU A O 1
ATOM 723 N N . ASN A 1 97 ? -7.789 -9.157 0.073 1.00 93.75 97 ASN A N 1
ATOM 724 C CA . ASN A 1 97 ? -7.889 -8.738 1.475 1.00 93.75 97 ASN A CA 1
ATOM 725 C C . ASN A 1 97 ? -8.766 -7.495 1.646 1.00 93.75 97 ASN A C 1
ATOM 727 O O . ASN A 1 97 ? -8.641 -6.805 2.658 1.00 93.75 97 ASN A O 1
ATOM 731 N N . ASP A 1 98 ? -9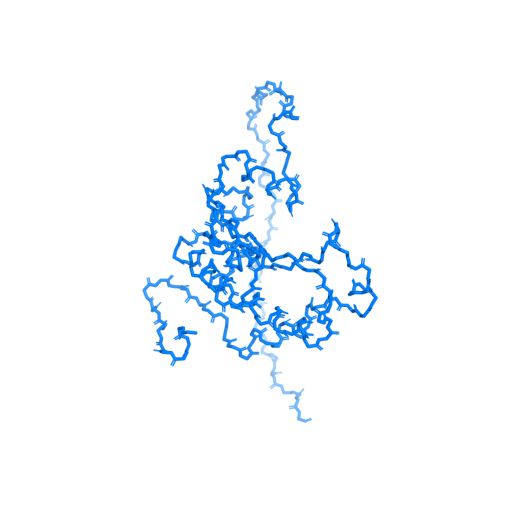.616 -7.195 0.665 1.00 92.31 98 ASP A N 1
ATOM 732 C CA . ASP A 1 98 ? -10.545 -6.070 0.689 1.00 92.31 98 ASP A CA 1
ATOM 733 C C . ASP A 1 98 ? -9.872 -4.731 1.049 1.00 92.31 98 ASP A C 1
ATOM 735 O O . ASP A 1 98 ? -10.317 -3.995 1.934 1.00 92.31 98 ASP A O 1
ATOM 739 N N . LEU A 1 99 ? -8.778 -4.406 0.356 1.00 95.38 99 LEU A N 1
ATOM 740 C CA . LEU A 1 99 ? -8.047 -3.151 0.528 1.00 95.38 99 LEU A CA 1
ATOM 741 C C . LEU A 1 99 ? -8.361 -2.185 -0.617 1.00 95.38 99 LEU A C 1
ATOM 743 O O . LEU A 1 99 ? -8.143 -2.495 -1.789 1.00 95.38 99 LEU A O 1
ATOM 747 N N . THR A 1 100 ? -8.839 -0.986 -0.274 1.00 95.94 100 THR A N 1
ATOM 748 C CA . THR A 1 100 ? -8.996 0.114 -1.238 1.00 95.94 100 THR A CA 1
ATOM 749 C C . THR A 1 100 ? -7.729 0.953 -1.264 1.00 95.94 100 THR A C 1
ATOM 751 O O . THR A 1 100 ? -7.263 1.418 -0.226 1.00 95.94 100 THR A O 1
ATOM 754 N N . GLY A 1 101 ? -7.145 1.149 -2.442 1.00 97.06 101 GLY A N 1
ATOM 755 C CA . GLY A 1 101 ? -5.832 1.769 -2.517 1.00 97.06 101 GLY A CA 1
ATOM 756 C C . GLY A 1 101 ? -5.227 1.843 -3.907 1.00 97.06 101 GLY A C 1
ATOM 757 O O . GLY A 1 101 ? -5.880 1.559 -4.912 1.00 97.06 101 GLY A O 1
ATOM 758 N N . TYR A 1 102 ? -3.954 2.219 -3.946 1.00 98.38 102 TYR A N 1
ATOM 759 C CA . TYR A 1 102 ? -3.166 2.362 -5.161 1.00 98.38 102 TYR A CA 1
ATOM 760 C C . TYR A 1 102 ? -1.917 1.490 -5.092 1.00 98.38 102 TYR A C 1
ATOM 762 O O . TYR A 1 102 ? -1.227 1.452 -4.075 1.00 98.38 102 TYR A O 1
ATOM 770 N N . VAL A 1 103 ? -1.599 0.823 -6.199 1.00 98.50 103 VAL A N 1
ATOM 771 C CA . VAL A 1 103 ? -0.320 0.132 -6.372 1.00 98.50 103 VAL A CA 1
ATOM 772 C C . VAL A 1 103 ? 0.412 0.733 -7.560 1.00 98.50 103 VAL A C 1
ATOM 774 O O . VAL A 1 103 ? -0.125 0.784 -8.667 1.00 98.50 103 VAL A O 1
ATOM 777 N N . LEU A 1 104 ? 1.632 1.198 -7.323 1.00 98.50 104 LEU A N 1
ATOM 778 C CA . LEU A 1 104 ? 2.497 1.851 -8.288 1.00 98.50 104 LEU A CA 1
ATOM 779 C C . LEU A 1 104 ? 3.613 0.890 -8.706 1.00 98.50 104 LEU A C 1
ATOM 781 O O . LEU A 1 104 ? 4.194 0.188 -7.879 1.00 98.50 104 LEU A O 1
ATOM 785 N N . LEU A 1 105 ? 3.918 0.888 -10.001 1.00 98.12 105 LEU A N 1
ATOM 786 C CA . LEU A 1 105 ? 5.094 0.241 -10.573 1.00 98.12 105 LEU A CA 1
ATOM 787 C C . LEU A 1 105 ? 6.035 1.308 -11.125 1.00 98.12 105 LEU A C 1
ATOM 789 O O . LEU A 1 105 ? 5.628 2.073 -12.005 1.00 98.12 105 LEU A O 1
ATOM 793 N N . GLY A 1 106 ? 7.284 1.324 -10.664 1.00 95.75 106 GLY A N 1
ATOM 794 C CA . GLY A 1 106 ? 8.265 2.339 -11.051 1.00 95.75 106 GLY A CA 1
ATOM 795 C C . GLY A 1 106 ? 9.400 2.515 -10.045 1.00 95.75 106 GLY A C 1
ATOM 796 O O . GLY A 1 106 ? 9.638 1.656 -9.201 1.00 95.75 106 GLY A O 1
ATOM 797 N N . ASP A 1 107 ? 10.123 3.624 -10.156 1.00 94.50 107 ASP A N 1
ATOM 798 C CA . ASP A 1 107 ? 11.247 3.939 -9.277 1.00 94.50 107 ASP A CA 1
ATOM 799 C C . ASP A 1 107 ? 10.811 4.930 -8.194 1.00 94.50 107 ASP A C 1
ATOM 801 O O . ASP A 1 107 ? 10.686 6.132 -8.439 1.00 94.50 107 ASP A O 1
ATOM 805 N N . ALA A 1 108 ? 10.578 4.418 -6.986 1.00 92.50 108 ALA A N 1
ATOM 806 C CA . ALA A 1 108 ? 10.153 5.231 -5.854 1.00 92.50 108 ALA A CA 1
ATOM 807 C C . ALA A 1 108 ? 11.205 6.262 -5.422 1.00 92.50 108 ALA A C 1
ATOM 809 O O . ALA A 1 108 ? 10.835 7.351 -4.996 1.00 92.50 108 ALA A O 1
ATOM 810 N N . LEU A 1 109 ? 12.504 5.977 -5.592 1.00 92.81 109 LEU A N 1
ATOM 811 C CA . LEU A 1 109 ? 13.571 6.921 -5.236 1.00 92.81 109 LEU A CA 1
ATOM 812 C C . LEU A 1 109 ? 13.604 8.127 -6.179 1.00 92.81 109 LEU A C 1
ATOM 814 O O . LEU A 1 109 ? 14.016 9.213 -5.779 1.00 92.81 109 LEU A O 1
ATOM 818 N N . LYS A 1 110 ? 13.164 7.938 -7.426 1.00 93.25 110 LYS A N 1
ATOM 819 C CA . LYS A 1 110 ? 13.031 9.010 -8.423 1.00 93.25 110 LYS A CA 1
ATOM 820 C C . LYS A 1 110 ? 11.622 9.592 -8.507 1.00 93.25 110 LYS A C 1
ATOM 822 O O . LYS A 1 110 ? 11.409 10.527 -9.270 1.00 93.25 110 LYS A O 1
ATOM 827 N N . LEU A 1 111 ? 10.665 9.028 -7.766 1.00 92.12 111 LEU A N 1
ATOM 828 C CA . LEU A 1 111 ? 9.234 9.325 -7.882 1.00 92.12 111 LEU A CA 1
ATOM 829 C C . LEU A 1 111 ? 8.695 9.150 -9.319 1.00 92.12 111 LEU A C 1
ATOM 831 O O . LEU A 1 111 ? 7.777 9.844 -9.749 1.00 92.12 111 LEU A O 1
ATOM 835 N N . GLU A 1 112 ? 9.230 8.174 -10.059 1.00 93.19 112 GLU A N 1
ATOM 836 C CA . GLU A 1 112 ? 8.877 7.901 -11.458 1.00 93.19 112 GLU A CA 1
ATOM 837 C C . GLU A 1 112 ? 7.981 6.664 -11.575 1.00 93.19 112 GLU A C 1
ATOM 839 O O . GLU A 1 112 ? 8.467 5.532 -11.634 1.00 93.19 112 GLU A O 1
ATOM 844 N N . ALA A 1 113 ? 6.662 6.865 -11.650 1.00 95.31 113 ALA A N 1
ATOM 845 C CA . ALA A 1 113 ? 5.723 5.765 -11.863 1.00 95.31 113 ALA A CA 1
ATOM 846 C C . ALA A 1 113 ? 5.501 5.485 -13.361 1.00 95.31 113 ALA A C 1
ATOM 848 O O . ALA A 1 113 ? 5.188 6.367 -14.164 1.00 95.31 113 ALA A O 1
ATOM 849 N N . HIS A 1 114 ? 5.602 4.221 -13.759 1.00 95.00 114 HIS A N 1
ATOM 850 C CA . HIS A 1 114 ? 5.308 3.770 -15.122 1.00 95.00 114 HIS A CA 1
ATOM 851 C C . HIS A 1 114 ? 3.871 3.263 -15.270 1.00 95.00 114 HIS A C 1
ATOM 853 O O . HIS A 1 114 ? 3.271 3.369 -16.340 1.00 95.00 114 HIS A O 1
ATOM 859 N N . ARG A 1 115 ? 3.313 2.687 -14.202 1.00 97.62 115 ARG A N 1
ATOM 860 C CA . ARG A 1 115 ? 1.941 2.171 -14.135 1.00 97.62 115 ARG A CA 1
ATOM 861 C C . ARG A 1 115 ? 1.388 2.402 -12.738 1.00 97.62 115 ARG A C 1
ATOM 863 O O . ARG A 1 115 ? 2.118 2.265 -11.761 1.00 97.62 115 ARG A O 1
ATOM 870 N N . VAL A 1 116 ? 0.090 2.671 -12.659 1.00 98.31 116 VAL A N 1
ATOM 871 C CA . VAL A 1 116 ? -0.647 2.728 -11.395 1.00 98.31 116 VAL A CA 1
ATOM 872 C C . VAL A 1 116 ? -1.941 1.949 -11.553 1.00 98.31 116 VAL A C 1
ATOM 874 O O . VAL A 1 116 ? -2.652 2.111 -12.547 1.00 98.31 116 VAL A O 1
ATOM 877 N N . TRP A 1 117 ? -2.245 1.105 -10.576 1.00 98.44 117 TRP A N 1
ATOM 878 C CA . TRP A 1 117 ? -3.533 0.439 -10.451 1.00 98.44 117 TRP A CA 1
ATOM 879 C C . TRP A 1 117 ? -4.274 1.016 -9.258 1.00 98.44 117 TRP A C 1
ATOM 881 O O . TRP A 1 117 ? -3.735 1.052 -8.156 1.00 98.44 117 TRP A O 1
ATOM 891 N N . PHE A 1 118 ? -5.512 1.437 -9.481 1.00 97.62 118 PHE A N 1
ATOM 892 C CA . PHE A 1 118 ? -6.465 1.686 -8.413 1.00 97.62 118 PHE A CA 1
ATOM 893 C C . PHE A 1 118 ? -7.226 0.394 -8.118 1.00 97.62 118 PHE A C 1
ATOM 895 O O . PHE A 1 118 ? -7.723 -0.258 -9.042 1.00 97.62 118 PHE A O 1
ATOM 902 N N . VAL A 1 119 ? -7.302 0.036 -6.840 1.00 96.94 119 VAL A N 1
ATOM 903 C CA . VAL A 1 119 ? -8.055 -1.109 -6.332 1.00 96.94 119 VAL A CA 1
ATOM 904 C C . VAL A 1 119 ? -9.202 -0.592 -5.473 1.00 96.94 119 VAL A C 1
ATOM 906 O O . VAL A 1 119 ? -8.982 0.218 -4.574 1.00 96.94 119 VAL A O 1
ATOM 909 N N . SER A 1 120 ? -10.426 -1.048 -5.744 1.00 91.19 120 SER A N 1
ATOM 910 C CA . SER A 1 120 ? -11.622 -0.645 -5.003 1.00 91.19 120 SER A CA 1
ATOM 911 C C . SER A 1 120 ? -12.522 -1.829 -4.686 1.00 91.19 120 SER A C 1
ATOM 913 O O . SER A 1 120 ? -13.104 -2.458 -5.573 1.00 91.19 120 SER A O 1
ATOM 915 N N . VAL A 1 121 ? -12.726 -2.066 -3.393 1.00 76.19 121 VAL A N 1
ATOM 916 C CA . VAL A 1 121 ? -13.652 -3.097 -2.894 1.00 76.19 121 VAL A CA 1
ATOM 917 C C . VAL A 1 121 ? -15.107 -2.770 -3.211 1.00 76.19 121 VAL A C 1
ATOM 919 O O . VAL A 1 121 ? -15.918 -3.655 -3.472 1.00 76.19 121 VAL A O 1
ATOM 922 N N . ALA A 1 122 ? -15.435 -1.478 -3.275 1.00 79.19 122 ALA A N 1
ATOM 923 C CA . ALA A 1 122 ? -16.776 -1.020 -3.603 1.00 79.19 122 ALA A CA 1
ATOM 924 C C . ALA A 1 122 ? -17.162 -1.381 -5.047 1.00 79.19 122 ALA A C 1
ATOM 926 O O . ALA A 1 122 ? -18.338 -1.590 -5.328 1.00 79.19 122 ALA A O 1
ATOM 927 N N . GLN A 1 123 ? -16.188 -1.467 -5.962 1.00 77.44 123 GLN A N 1
ATOM 928 C CA . GLN A 1 123 ? -16.429 -1.945 -7.325 1.00 77.44 123 GLN A CA 1
ATOM 929 C C . GLN A 1 123 ? -16.730 -3.446 -7.343 1.00 77.44 123 GLN A C 1
ATOM 931 O O . GLN A 1 123 ? -17.700 -3.847 -7.982 1.00 77.44 123 GLN A O 1
ATOM 936 N N . LEU A 1 124 ? -15.992 -4.253 -6.571 1.00 74.69 124 LEU A N 1
ATOM 937 C CA . LEU A 1 124 ? -16.265 -5.690 -6.454 1.00 74.69 124 LEU A CA 1
ATOM 938 C C . LEU A 1 124 ? -17.689 -5.958 -5.954 1.00 74.69 124 LEU A C 1
ATOM 940 O O . LEU A 1 124 ? -18.417 -6.750 -6.548 1.00 74.69 124 LEU A O 1
ATOM 944 N N . ALA A 1 125 ? -18.106 -5.250 -4.900 1.00 76.12 125 ALA A N 1
ATOM 945 C CA . ALA A 1 125 ? -19.437 -5.390 -4.312 1.00 76.12 125 ALA A CA 1
ATOM 946 C C . ALA A 1 125 ? -20.576 -5.031 -5.287 1.00 76.12 125 ALA A C 1
ATOM 948 O O . ALA A 1 125 ? -21.694 -5.521 -5.139 1.00 76.12 125 ALA A O 1
ATOM 949 N N . ARG A 1 126 ? -20.299 -4.196 -6.298 1.00 81.44 126 ARG A N 1
ATOM 950 C CA . ARG A 1 126 ? -21.248 -3.819 -7.359 1.00 81.44 126 ARG A CA 1
ATOM 951 C C . ARG A 1 126 ? -21.212 -4.743 -8.582 1.00 81.44 126 ARG A C 1
ATOM 953 O O . ARG A 1 126 ? -21.989 -4.533 -9.507 1.00 81.44 126 ARG A O 1
ATOM 960 N N . GLY A 1 127 ? -20.347 -5.759 -8.587 1.00 78.38 127 GLY A N 1
ATOM 961 C CA . GLY A 1 127 ? -20.141 -6.648 -9.733 1.00 78.38 127 GLY A CA 1
ATOM 962 C C . GLY A 1 127 ? -19.252 -6.059 -10.834 1.00 78.38 127 GLY A C 1
ATOM 963 O O . GLY A 1 127 ? -19.166 -6.639 -11.915 1.00 78.38 127 GLY A O 1
ATOM 964 N N . ASP A 1 128 ? -18.583 -4.935 -10.566 1.00 86.50 128 ASP A N 1
ATOM 965 C CA . ASP A 1 128 ? -17.619 -4.316 -11.474 1.00 86.50 128 ASP A CA 1
ATOM 966 C C . ASP A 1 128 ? -16.214 -4.916 -11.289 1.00 86.50 128 ASP A C 1
ATOM 968 O O . ASP A 1 128 ? -15.913 -5.618 -10.320 1.00 86.50 128 ASP A O 1
ATOM 972 N N . HIS A 1 129 ? -15.301 -4.592 -12.209 1.00 86.94 129 HIS A N 1
ATOM 973 C CA . HIS A 1 129 ? -13.893 -4.948 -12.060 1.00 86.94 129 HIS A CA 1
ATOM 974 C C . HIS A 1 129 ? -13.256 -4.183 -10.881 1.00 86.94 129 HIS A C 1
ATOM 976 O O . HIS A 1 129 ? -13.229 -2.952 -10.914 1.00 86.94 129 HIS A O 1
ATOM 982 N N . PRO A 1 130 ? -12.685 -4.876 -9.874 1.00 91.50 130 PRO A N 1
ATOM 983 C CA . PRO A 1 130 ? -12.125 -4.238 -8.676 1.00 91.50 130 PRO A CA 1
ATOM 984 C C . PRO A 1 130 ? -10.798 -3.521 -8.913 1.00 91.50 130 PRO A C 1
ATOM 986 O O . PRO A 1 130 ? -10.298 -2.851 -8.015 1.00 91.50 130 PRO A O 1
ATOM 989 N N . VAL A 1 131 ? -10.201 -3.697 -10.093 1.00 95.81 131 VAL A N 1
ATOM 990 C CA . VAL A 1 131 ? -8.898 -3.145 -10.454 1.00 95.81 131 VAL A CA 1
ATOM 991 C C . VAL A 1 131 ? -9.042 -2.325 -11.725 1.00 95.81 131 VAL A C 1
ATOM 993 O O . VAL A 1 131 ? -9.477 -2.834 -12.759 1.00 95.81 131 VAL A O 1
ATOM 996 N N . LYS 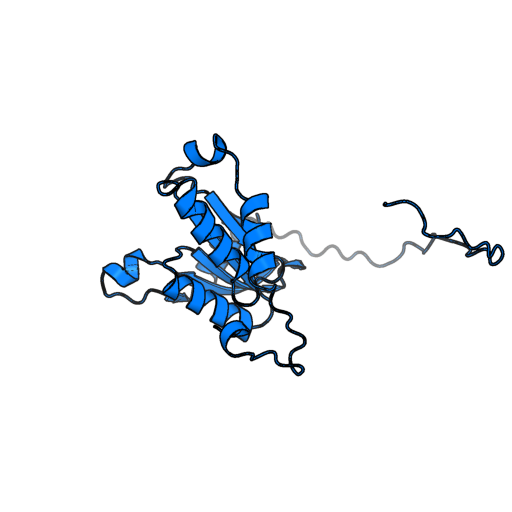A 1 132 ? -8.596 -1.072 -11.667 1.00 95.62 132 LYS A N 1
ATOM 997 C CA . LYS A 1 132 ? -8.510 -0.170 -12.814 1.00 95.62 132 LYS A CA 1
ATOM 998 C C . LYS A 1 132 ? -7.070 0.300 -12.989 1.00 95.62 132 LYS A C 1
ATOM 1000 O O . LYS A 1 132 ? -6.505 0.919 -12.092 1.00 95.62 132 LYS A O 1
ATOM 1005 N N . ALA A 1 133 ? -6.480 0.042 -14.156 1.00 97.19 133 ALA A N 1
ATOM 1006 C CA . ALA A 1 133 ? -5.236 0.705 -14.542 1.00 97.19 133 ALA A CA 1
ATOM 1007 C C . ALA A 1 133 ? -5.526 2.183 -14.844 1.00 97.19 133 ALA A C 1
ATOM 1009 O O . ALA A 1 133 ? -6.481 2.487 -15.564 1.00 97.19 133 ALA A O 1
ATOM 1010 N N . LEU A 1 134 ? -4.731 3.084 -14.275 1.00 97.50 134 LEU A N 1
ATOM 1011 C CA . LEU A 1 134 ? -4.865 4.518 -14.503 1.00 97.50 134 LEU A CA 1
ATOM 1012 C C . LEU A 1 134 ? -4.126 4.938 -15.777 1.00 97.50 134 LEU A C 1
ATOM 1014 O O . LEU A 1 134 ? -3.113 4.343 -16.155 1.00 97.50 134 LEU A O 1
ATOM 1018 N N . ASP A 1 135 ? -4.664 5.961 -16.431 1.00 97.19 135 ASP A N 1
ATOM 1019 C CA . ASP A 1 135 ? -3.996 6.699 -17.500 1.00 97.19 135 ASP A CA 1
ATOM 1020 C C . ASP A 1 135 ? -2.902 7.623 -16.933 1.00 97.19 135 ASP A C 1
ATOM 1022 O O . ASP A 1 135 ? -2.634 7.623 -15.727 1.00 97.19 135 ASP A O 1
ATOM 1026 N N . ALA A 1 136 ? -2.234 8.378 -17.811 1.00 95.12 136 ALA A N 1
ATOM 1027 C CA . ALA A 1 136 ? -1.166 9.300 -17.423 1.00 95.12 136 ALA A CA 1
ATOM 1028 C C . ALA A 1 136 ? -1.666 10.338 -16.406 1.00 95.12 136 ALA A C 1
ATOM 1030 O O . ALA A 1 136 ? -1.126 10.410 -15.308 1.00 95.12 136 ALA A O 1
ATOM 1031 N N . ASP A 1 137 ? -2.773 11.021 -16.702 1.00 95.44 137 ASP A N 1
ATOM 1032 C CA . ASP A 1 137 ? -3.364 12.015 -15.803 1.00 95.44 137 ASP A CA 1
ATOM 1033 C C . ASP A 1 137 ? -3.740 11.414 -14.440 1.00 95.44 137 ASP A C 1
ATOM 1035 O O . ASP A 1 137 ? -3.549 12.025 -13.390 1.00 95.44 137 ASP A O 1
ATOM 1039 N N . GLY A 1 138 ? -4.304 10.201 -14.430 1.00 96.38 138 GLY A N 1
ATOM 1040 C CA . GLY A 1 138 ? -4.642 9.487 -13.205 1.00 96.38 138 GLY A CA 1
ATOM 1041 C C . GLY A 1 138 ? -3.412 9.130 -12.379 1.00 96.38 138 GLY A C 1
ATOM 1042 O O . GLY A 1 138 ? -3.432 9.308 -11.162 1.00 96.38 138 GLY A O 1
ATOM 1043 N N . ARG A 1 139 ? -2.337 8.674 -13.026 1.00 96.38 139 ARG A N 1
ATOM 1044 C CA . ARG A 1 139 ? -1.044 8.460 -12.370 1.00 96.38 139 ARG A CA 1
ATOM 1045 C C . ARG A 1 139 ? -0.504 9.765 -11.787 1.00 96.38 139 ARG A C 1
ATOM 1047 O O . ARG A 1 139 ? -0.090 9.765 -10.632 1.00 96.38 139 ARG A O 1
ATOM 1054 N N . ASP A 1 140 ? -0.505 10.848 -12.554 1.00 95.12 140 ASP A N 1
ATOM 1055 C CA . ASP A 1 140 ? 0.116 12.110 -12.145 1.00 95.12 140 ASP A CA 1
ATOM 1056 C C . ASP A 1 140 ? -0.635 12.722 -10.954 1.00 95.12 140 ASP A C 1
ATOM 1058 O O . ASP A 1 140 ? -0.016 13.181 -9.999 1.00 95.12 140 ASP A O 1
ATOM 1062 N N . ARG A 1 141 ? -1.968 12.577 -10.909 1.00 95.62 141 ARG A N 1
ATOM 1063 C CA . ARG A 1 141 ? -2.776 12.913 -9.723 1.00 95.62 141 ARG A CA 1
ATOM 1064 C C . ARG A 1 141 ? -2.416 12.090 -8.484 1.00 95.62 141 ARG A C 1
ATOM 1066 O O . ARG A 1 141 ? -2.441 12.627 -7.381 1.00 95.62 141 ARG A O 1
ATOM 1073 N N . VAL A 1 142 ? -2.103 10.802 -8.636 1.00 96.25 142 VAL A N 1
ATOM 1074 C CA . VAL A 1 142 ? -1.659 9.949 -7.517 1.00 96.25 142 VAL A CA 1
ATOM 1075 C C . VAL A 1 142 ? -0.282 10.400 -7.026 1.00 96.25 142 VAL A C 1
ATOM 1077 O O . VAL A 1 142 ? -0.088 10.544 -5.820 1.00 96.25 142 VAL A O 1
ATOM 1080 N N . LEU A 1 143 ? 0.651 10.679 -7.941 1.00 95.19 143 LEU A N 1
ATOM 1081 C CA . LEU A 1 143 ? 1.976 11.199 -7.593 1.00 95.19 143 LEU A CA 1
ATOM 1082 C C . LEU A 1 143 ? 1.890 12.561 -6.890 1.00 95.19 143 LEU A C 1
ATOM 1084 O O . LEU A 1 143 ? 2.526 12.754 -5.856 1.00 95.19 143 LEU A O 1
ATOM 1088 N N . ALA A 1 144 ? 1.048 13.468 -7.382 1.00 95.00 144 ALA A N 1
ATOM 1089 C CA . ALA A 1 144 ? 0.802 14.756 -6.744 1.00 95.00 144 ALA A CA 1
ATOM 1090 C C . ALA A 1 144 ? 0.198 14.599 -5.344 1.00 95.00 144 ALA A C 1
ATOM 1092 O O . ALA A 1 144 ? 0.705 15.170 -4.382 1.00 95.00 144 ALA A O 1
ATOM 1093 N N . ARG A 1 145 ? -0.848 13.772 -5.208 1.00 93.94 145 ARG A N 1
ATOM 1094 C CA . ARG A 1 145 ? -1.561 13.579 -3.938 1.00 93.94 145 ARG A CA 1
ATOM 1095 C C . ARG A 1 145 ? -0.681 12.981 -2.844 1.00 93.94 145 ARG A C 1
ATOM 1097 O O . ARG A 1 145 ? -0.762 13.431 -1.709 1.00 93.94 145 ARG A O 1
ATOM 1104 N N . PHE A 1 146 ? 0.083 11.936 -3.156 1.00 94.31 146 PHE A N 1
ATOM 1105 C CA . PHE A 1 146 ? 0.773 11.146 -2.128 1.00 94.31 146 PHE A CA 1
ATOM 1106 C C . PHE A 1 146 ? 2.263 11.457 -2.000 1.00 94.31 146 PHE A C 1
ATOM 1108 O O . PHE A 1 146 ? 2.856 11.134 -0.976 1.00 94.31 146 PHE A O 1
ATOM 1115 N N . PHE A 1 147 ? 2.868 12.073 -3.016 1.00 92.56 147 PHE A N 1
ATOM 1116 C CA . PHE A 1 147 ? 4.307 12.341 -3.049 1.00 92.56 147 PHE A CA 1
ATOM 1117 C C . PHE A 1 147 ? 4.642 13.813 -3.327 1.00 92.56 147 PHE A C 1
ATOM 1119 O O . PHE A 1 147 ? 5.819 14.152 -3.419 1.00 92.56 147 PHE A O 1
ATOM 1126 N N . GLY A 1 148 ? 3.640 14.691 -3.469 1.00 89.62 148 GLY A N 1
ATOM 1127 C CA . GLY A 1 148 ? 3.853 16.125 -3.687 1.00 89.62 148 GLY A CA 1
ATOM 1128 C C . GLY A 1 148 ? 4.501 16.469 -5.031 1.00 89.62 148 GLY A C 1
ATOM 1129 O O . GLY A 1 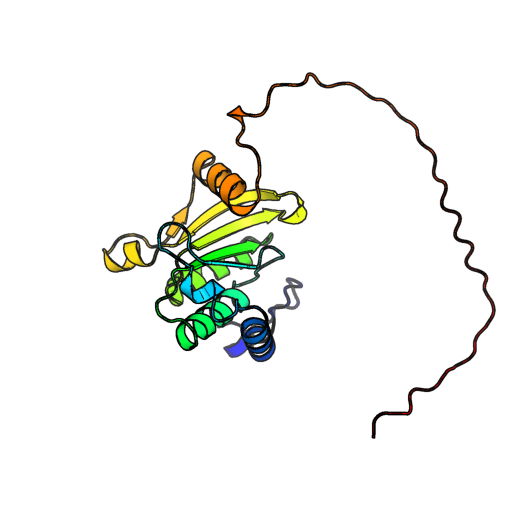148 ? 5.097 17.534 -5.165 1.00 89.62 148 GLY A O 1
ATOM 1130 N N . VAL A 1 149 ? 4.425 15.574 -6.023 1.00 86.81 149 VAL A N 1
ATOM 1131 C CA . VAL A 1 149 ? 4.968 15.826 -7.367 1.00 86.81 149 VAL A CA 1
ATOM 1132 C C . VAL A 1 149 ? 4.091 16.867 -8.082 1.00 86.81 149 VAL A C 1
ATOM 1134 O O . VAL A 1 149 ? 2.888 16.634 -8.202 1.00 86.81 149 VAL A O 1
ATOM 1137 N N . PRO A 1 150 ? 4.645 17.990 -8.580 1.00 81.75 150 PRO A N 1
ATOM 1138 C CA . PRO A 1 150 ? 3.858 18.995 -9.292 1.00 81.75 150 PRO A CA 1
ATOM 1139 C C . PRO A 1 150 ? 3.178 18.408 -10.530 1.00 81.75 150 PRO A C 1
ATOM 1141 O O . PRO A 1 150 ? 3.781 17.615 -11.258 1.00 81.75 150 PRO A O 1
ATOM 1144 N N . LEU A 1 151 ? 1.939 18.826 -10.788 1.00 78.81 151 LEU A N 1
ATOM 1145 C CA . LEU A 1 151 ? 1.279 18.545 -12.061 1.00 78.81 151 LEU A CA 1
ATOM 1146 C C . LEU A 1 151 ? 1.956 19.383 -13.155 1.00 78.81 151 LEU A C 1
ATOM 1148 O O . LEU A 1 151 ? 2.374 20.511 -12.900 1.00 78.81 151 LEU A O 1
ATOM 1152 N N . ASP A 1 152 ? 2.075 18.844 -14.369 1.00 67.25 152 ASP A N 1
ATOM 1153 C CA . ASP A 1 152 ? 2.838 19.482 -15.454 1.00 67.25 152 ASP A CA 1
ATOM 1154 C C . ASP A 1 152 ? 2.355 20.910 -15.814 1.00 67.25 152 ASP A C 1
ATOM 1156 O O . ASP A 1 152 ? 3.146 21.690 -16.338 1.00 67.25 152 ASP A O 1
ATOM 1160 N N . ASP A 1 153 ? 1.127 21.305 -15.450 1.00 58.00 153 ASP A N 1
ATOM 1161 C CA . ASP A 1 153 ? 0.616 22.682 -15.605 1.00 58.00 153 ASP A CA 1
ATOM 1162 C C . ASP A 1 153 ? 1.325 23.727 -14.709 1.00 58.00 153 ASP A C 1
ATOM 1164 O O . ASP A 1 153 ? 1.245 24.926 -14.980 1.00 58.00 153 ASP A O 1
ATOM 1168 N N . GLU A 1 154 ? 2.054 23.306 -13.668 1.00 54.12 154 GLU A N 1
ATOM 1169 C CA . GLU A 1 154 ? 2.862 24.189 -12.807 1.00 54.12 154 GLU A CA 1
ATOM 1170 C C . GLU A 1 154 ? 4.338 24.264 -13.226 1.00 54.12 154 GLU A C 1
ATOM 1172 O O . GLU A 1 154 ? 5.102 25.068 -12.682 1.00 54.12 154 GLU A O 1
ATOM 1177 N N . ARG A 1 155 ? 4.764 23.477 -14.226 1.00 50.94 155 ARG A N 1
ATOM 1178 C CA . ARG A 1 155 ? 6.090 23.631 -14.839 1.00 50.94 155 ARG A CA 1
ATOM 1179 C C . ARG A 1 155 ? 6.076 24.849 -15.753 1.00 50.94 155 ARG A C 1
ATOM 1181 O O . ARG A 1 155 ? 6.021 24.741 -16.976 1.00 50.94 155 ARG A O 1
ATOM 1188 N N . VAL A 1 156 ? 6.178 26.034 -15.152 1.00 45.78 156 VAL A N 1
ATOM 1189 C CA . VAL A 1 156 ? 6.691 27.207 -15.860 1.00 45.78 156 VAL A CA 1
ATOM 1190 C C . VAL A 1 156 ? 8.017 26.780 -16.480 1.00 45.78 156 VAL A C 1
ATOM 1192 O O . VAL A 1 156 ? 8.939 26.367 -15.779 1.00 45.78 156 VAL A O 1
ATOM 1195 N N . THR A 1 157 ? 8.078 26.803 -17.807 1.00 43.62 157 THR A N 1
ATOM 1196 C CA . THR A 1 157 ? 9.267 26.465 -18.581 1.00 43.62 157 THR A CA 1
ATOM 1197 C C . THR A 1 157 ? 10.375 27.457 -18.244 1.00 43.62 157 THR A C 1
ATOM 1199 O O . THR A 1 157 ? 10.496 28.498 -18.894 1.00 43.62 157 THR A O 1
ATOM 1202 N N . GLU A 1 158 ? 11.188 27.163 -17.236 1.00 36.53 158 GLU A N 1
ATOM 1203 C CA . GLU A 1 158 ? 12.503 27.779 -17.159 1.00 36.53 158 GLU A CA 1
ATOM 1204 C C . GLU A 1 158 ? 13.336 27.219 -18.324 1.00 36.53 158 GLU A C 1
ATOM 1206 O O . GLU A 1 158 ? 13.421 25.997 -18.500 1.00 36.53 158 GLU A O 1
ATOM 1211 N N . PRO A 1 159 ? 13.885 28.081 -19.197 1.00 35.72 159 PRO A N 1
ATOM 1212 C CA . PRO A 1 159 ? 14.711 27.626 -20.304 1.00 35.72 159 PRO A CA 1
ATOM 1213 C C . PRO A 1 159 ? 15.964 26.923 -19.758 1.00 35.72 159 PRO A C 1
ATOM 1215 O O . PRO A 1 159 ? 16.437 27.270 -18.677 1.00 35.72 159 PRO A O 1
ATOM 1218 N N . PRO A 1 160 ? 16.537 25.955 -20.496 1.00 39.41 160 PRO A N 1
ATOM 1219 C CA . PRO A 1 160 ? 17.673 25.184 -20.016 1.00 39.41 160 PRO A CA 1
ATOM 1220 C C . PRO A 1 160 ? 18.895 26.093 -19.863 1.00 39.41 160 PRO A C 1
ATOM 1222 O O . PRO A 1 160 ? 19.556 26.448 -20.842 1.00 39.41 160 PRO A O 1
ATOM 1225 N N . THR A 1 161 ? 19.212 26.472 -18.627 1.00 38.22 161 THR A N 1
ATOM 1226 C CA . THR A 1 161 ? 20.458 27.155 -18.293 1.00 38.22 161 THR A CA 1
ATOM 1227 C C . THR A 1 161 ? 21.586 26.136 -18.367 1.00 38.22 161 THR A C 1
ATOM 1229 O O . THR A 1 161 ? 21.731 25.256 -17.520 1.00 38.22 161 THR A O 1
ATOM 1232 N N . ALA A 1 162 ? 22.392 26.238 -19.420 1.00 41.72 162 ALA A N 1
ATOM 1233 C CA . ALA A 1 162 ? 23.643 25.512 -19.524 1.00 41.72 162 ALA A CA 1
ATOM 1234 C C . ALA A 1 162 ? 24.596 25.989 -18.418 1.00 41.72 162 ALA A C 1
ATOM 1236 O O . ALA A 1 162 ? 25.118 27.100 -18.488 1.00 41.72 162 ALA A O 1
ATOM 1237 N N . HIS A 1 163 ? 24.863 25.142 -17.425 1.00 34.72 163 HIS A N 1
ATOM 1238 C CA . HIS A 1 163 ? 26.010 25.315 -16.539 1.00 34.72 163 HIS A CA 1
ATOM 1239 C C . HIS A 1 163 ? 26.986 24.159 -16.735 1.00 34.72 163 HIS A C 1
ATOM 1241 O O . HIS A 1 163 ? 26.782 23.037 -16.278 1.00 34.72 163 HIS A O 1
ATOM 1247 N N . ALA A 1 164 ? 28.051 24.471 -17.471 1.00 34.12 164 ALA A N 1
ATOM 1248 C CA . ALA A 1 164 ? 29.257 23.673 -17.543 1.00 34.12 164 ALA A CA 1
ATOM 1249 C C . ALA A 1 164 ? 30.050 23.801 -16.228 1.00 34.12 164 ALA A C 1
ATOM 1251 O O . ALA A 1 164 ? 30.282 24.905 -15.746 1.00 34.12 164 ALA A O 1
ATOM 1252 N N . THR A 1 165 ? 30.421 22.634 -15.702 1.00 33.25 165 THR A N 1
ATOM 1253 C CA . THR A 1 165 ? 31.655 22.250 -14.993 1.00 33.25 165 THR A CA 1
ATOM 1254 C C . THR A 1 165 ? 32.306 23.222 -13.998 1.00 33.25 165 THR A C 1
ATOM 1256 O O . THR A 1 165 ? 32.860 24.235 -14.398 1.00 33.25 165 THR A O 1
ATOM 1259 N N . SER A 1 166 ? 32.388 22.784 -12.732 1.00 32.91 166 SER A N 1
ATOM 1260 C CA . SER A 1 166 ? 33.625 22.509 -11.960 1.00 32.91 166 SER A CA 1
ATOM 1261 C C . SER A 1 166 ? 33.470 22.903 -10.487 1.00 32.91 166 SER A C 1
ATOM 1263 O O . SER A 1 166 ? 33.553 24.083 -10.160 1.00 32.91 166 SER A O 1
ATOM 1265 N N . VAL A 1 167 ? 33.319 21.925 -9.589 1.00 36.75 167 VAL A N 1
ATOM 1266 C CA . VAL A 1 167 ? 33.773 22.076 -8.200 1.00 36.75 167 VAL A CA 1
ATOM 1267 C C . VAL A 1 167 ? 34.462 20.781 -7.794 1.00 36.75 167 VAL A C 1
ATOM 1269 O O . VAL A 1 167 ? 33.920 19.686 -7.945 1.00 36.75 167 VAL A O 1
ATOM 1272 N N . GLU A 1 168 ? 35.708 20.953 -7.386 1.00 36.91 168 GLU A N 1
ATOM 1273 C CA . GLU A 1 168 ? 36.684 19.936 -7.050 1.00 36.91 168 GLU A CA 1
ATOM 1274 C C . GLU A 1 168 ? 36.308 19.151 -5.790 1.00 36.91 168 GLU A C 1
ATOM 1276 O O . GLU A 1 168 ? 35.677 19.644 -4.856 1.00 36.91 168 GLU A O 1
ATOM 1281 N N . SER A 1 169 ? 36.750 17.898 -5.802 1.00 40.09 169 SER A N 1
ATOM 1282 C CA . SER A 1 169 ? 36.805 16.973 -4.679 1.00 40.09 169 SER A CA 1
ATOM 1283 C C . SER A 1 169 ? 37.660 17.548 -3.545 1.00 40.09 169 SER A C 1
ATOM 1285 O O . SER A 1 169 ? 38.861 17.736 -3.727 1.00 40.09 169 SER A O 1
ATOM 1287 N N . ALA A 1 170 ? 37.074 17.729 -2.362 1.00 42.88 170 ALA A N 1
ATOM 1288 C CA . ALA A 1 170 ? 37.824 17.880 -1.118 1.00 42.88 170 ALA A CA 1
ATOM 1289 C C . ALA A 1 170 ? 37.063 17.222 0.043 1.00 42.88 170 ALA A C 1
ATOM 1291 O O . ALA A 1 170 ? 36.285 17.861 0.746 1.00 42.88 170 ALA A O 1
ATOM 1292 N N . LEU A 1 171 ? 37.293 15.923 0.228 1.00 34.88 171 LEU A N 1
ATOM 1293 C CA . LEU A 1 171 ? 37.118 15.235 1.507 1.00 34.88 171 LEU A CA 1
ATOM 1294 C C . LEU A 1 171 ? 38.211 14.168 1.603 1.00 34.88 171 LEU A C 1
ATOM 1296 O O . LEU A 1 171 ? 38.009 12.997 1.290 1.00 34.88 171 LEU A O 1
ATOM 1300 N N . ASP A 1 172 ? 39.395 14.624 2.004 1.00 36.38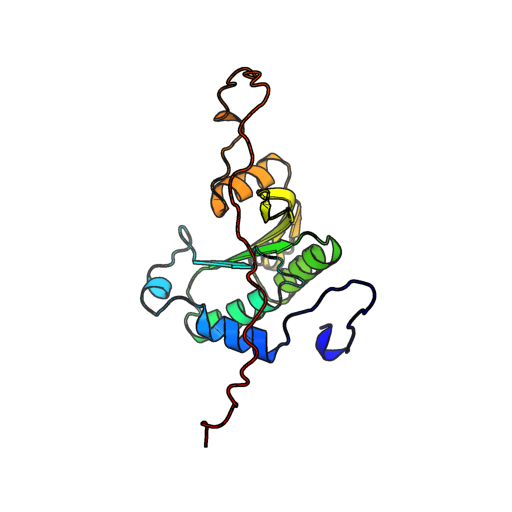 172 ASP A N 1
ATOM 1301 C CA . ASP A 1 172 ? 40.479 13.771 2.474 1.00 36.38 172 ASP A CA 1
ATOM 1302 C C . ASP A 1 172 ? 40.073 13.175 3.829 1.00 36.38 172 ASP A C 1
ATOM 1304 O O . ASP A 1 172 ? 40.095 13.855 4.855 1.00 36.38 172 ASP A O 1
ATOM 1308 N N . VAL A 1 173 ? 39.700 11.896 3.843 1.00 42.78 173 VAL A N 1
ATOM 1309 C CA . VAL A 1 173 ? 39.689 11.090 5.069 1.00 42.78 173 VAL A CA 1
ATOM 1310 C C . VAL A 1 173 ? 40.830 10.091 4.945 1.00 42.78 173 VAL A C 1
ATOM 1312 O O . VAL A 1 173 ? 40.704 9.051 4.300 1.00 42.78 173 VAL A O 1
ATOM 1315 N N . ALA A 1 174 ? 41.971 10.442 5.535 1.00 37.41 174 ALA A N 1
ATOM 1316 C CA . ALA A 1 174 ? 43.072 9.515 5.733 1.00 37.41 174 ALA A CA 1
ATOM 1317 C C . ALA A 1 174 ? 42.623 8.410 6.702 1.00 37.41 174 ALA A C 1
ATOM 1319 O O . ALA A 1 174 ? 42.215 8.678 7.832 1.00 37.41 174 ALA A O 1
ATOM 1320 N N . LEU A 1 175 ? 42.665 7.161 6.237 1.00 40.34 175 LEU A N 1
ATOM 1321 C CA . LEU A 1 175 ? 42.572 5.984 7.091 1.00 40.34 175 LEU A CA 1
ATOM 1322 C C . LEU A 1 175 ? 43.956 5.750 7.697 1.00 40.34 175 LEU A C 1
ATOM 1324 O O . LEU A 1 175 ? 44.807 5.118 7.070 1.00 40.34 175 LEU A O 1
ATOM 1328 N N . ASP A 1 176 ? 44.179 6.269 8.902 1.00 40.31 176 ASP A N 1
ATOM 1329 C CA . ASP A 1 176 ? 45.352 5.912 9.694 1.00 40.31 176 ASP A CA 1
ATOM 1330 C C . ASP A 1 176 ? 45.211 4.451 10.140 1.00 40.31 176 ASP A C 1
ATOM 1332 O O . ASP A 1 176 ? 44.412 4.088 11.008 1.00 40.31 176 ASP A O 1
ATOM 1336 N N . GLY A 1 177 ? 45.969 3.583 9.473 1.00 47.78 177 GLY A N 1
ATOM 1337 C CA . GLY A 1 177 ? 46.190 2.217 9.905 1.00 47.78 177 GLY A CA 1
ATOM 1338 C C . GLY A 1 177 ? 47.130 2.218 11.099 1.00 47.78 177 GLY A C 1
ATOM 1339 O O . GLY A 1 177 ? 48.287 2.574 10.935 1.00 47.78 177 GLY A O 1
ATOM 1340 N N . GLU A 1 178 ? 46.602 1.839 12.265 1.00 40.56 178 GLU A N 1
ATOM 1341 C CA . GLU A 1 178 ? 47.251 1.112 13.371 1.00 40.56 178 GLU A CA 1
ATOM 1342 C C . GLU A 1 178 ? 46.546 1.444 14.697 1.00 40.56 178 GLU A C 1
ATOM 1344 O O . GLU A 1 178 ? 46.909 2.393 15.378 1.00 40.56 178 GLU A O 1
ATOM 1349 N N . ASN A 1 179 ? 45.549 0.640 15.089 1.00 37.81 179 ASN A N 1
ATOM 1350 C CA . ASN A 1 179 ? 45.472 0.111 16.457 1.00 37.81 179 ASN A CA 1
ATOM 1351 C C . ASN A 1 179 ? 44.428 -1.018 16.537 1.00 37.81 179 ASN A C 1
ATOM 1353 O O . ASN A 1 179 ? 43.229 -0.792 16.701 1.00 37.81 179 ASN A O 1
ATOM 1357 N N . THR A 1 180 ? 44.884 -2.260 16.410 1.00 46.56 180 THR A N 1
ATOM 1358 C CA . THR A 1 180 ? 44.105 -3.444 16.778 1.00 46.56 180 THR A CA 1
ATOM 1359 C C . THR A 1 180 ? 44.080 -3.578 18.298 1.00 46.56 180 THR A C 1
ATOM 1361 O O . THR A 1 180 ? 45.085 -3.959 18.896 1.00 46.56 180 THR A O 1
ATOM 1364 N N . ALA A 1 181 ? 42.926 -3.353 18.919 1.00 38.22 181 ALA A N 1
ATOM 1365 C CA . ALA A 1 181 ? 42.637 -3.880 20.246 1.00 38.22 181 ALA A CA 1
ATOM 1366 C C . ALA A 1 181 ? 41.199 -4.407 20.269 1.00 38.22 181 ALA A C 1
ATOM 1368 O O . ALA A 1 181 ? 40.234 -3.655 20.157 1.00 38.22 181 ALA A O 1
ATOM 1369 N N . GLN A 1 182 ? 41.090 -5.733 20.362 1.00 43.59 182 GLN A N 1
ATOM 1370 C CA . GLN A 1 182 ? 39.859 -6.452 20.660 1.00 43.59 182 GLN A CA 1
ATOM 1371 C C . GLN A 1 182 ? 39.227 -5.885 21.934 1.00 43.59 182 GLN A C 1
ATOM 1373 O O . GLN A 1 182 ? 39.889 -5.820 22.969 1.00 43.59 182 GLN A O 1
ATOM 1378 N N . VAL A 1 183 ? 37.939 -5.551 21.883 1.00 43.12 183 VAL A N 1
ATOM 1379 C CA . VAL A 1 183 ? 37.122 -5.378 23.088 1.00 43.12 183 VAL A CA 1
ATOM 1380 C C . VAL A 1 183 ? 35.989 -6.391 23.004 1.00 43.12 183 VAL A C 1
ATOM 1382 O O . VAL A 1 183 ? 35.215 -6.402 22.047 1.00 43.12 183 VAL A O 1
ATOM 1385 N N . GLY A 1 184 ? 36.012 -7.321 23.958 1.00 33.81 184 GLY A N 1
ATOM 1386 C CA . GLY A 1 184 ? 35.138 -8.480 24.042 1.00 33.81 184 GLY A CA 1
ATOM 1387 C C . GLY A 1 184 ? 33.676 -8.115 24.276 1.00 33.81 184 GLY A C 1
ATOM 1388 O O . GLY A 1 184 ? 33.353 -7.157 24.973 1.00 33.81 184 GLY A O 1
ATOM 1389 N N . PHE A 1 185 ? 32.814 -8.928 23.676 1.00 39.56 185 PHE A N 1
ATOM 1390 C CA . PHE A 1 185 ? 31.399 -9.041 23.990 1.00 39.56 185 PHE A CA 1
ATOM 1391 C C . PHE A 1 185 ? 31.268 -9.920 25.237 1.00 39.56 185 PHE A C 1
ATOM 1393 O O . PHE A 1 185 ? 31.453 -11.127 25.135 1.00 39.56 185 PHE A O 1
ATOM 1400 N N . ASP A 1 186 ? 30.977 -9.317 26.383 1.00 39.44 186 ASP A N 1
ATOM 1401 C CA . ASP A 1 186 ? 30.466 -10.010 27.569 1.00 39.44 186 ASP A CA 1
ATOM 1402 C C . ASP A 1 186 ? 29.814 -8.962 28.475 1.00 39.44 186 ASP A C 1
ATOM 1404 O O . ASP A 1 186 ? 30.521 -8.334 29.251 1.00 39.44 186 ASP A O 1
ATOM 1408 N N . GLU A 1 187 ? 28.499 -8.738 28.331 1.00 37.12 187 GLU A N 1
ATOM 1409 C CA . GLU A 1 187 ? 27.592 -8.356 29.435 1.00 37.12 187 GLU A CA 1
ATOM 1410 C C . GLU A 1 187 ? 26.128 -8.279 28.952 1.00 37.12 187 GLU A C 1
ATOM 1412 O O . GLU A 1 187 ? 25.610 -7.202 28.690 1.00 37.12 187 GLU A O 1
ATOM 1417 N N . PHE A 1 188 ? 25.450 -9.425 28.825 1.00 42.31 188 PHE A N 1
ATOM 1418 C CA . PHE A 1 188 ? 23.988 -9.526 28.977 1.00 42.31 188 PHE A CA 1
ATOM 1419 C C . PHE A 1 188 ? 23.660 -10.933 29.494 1.00 42.31 188 PHE A C 1
ATOM 1421 O O . PHE A 1 188 ? 23.405 -11.854 28.716 1.00 42.31 188 PHE A O 1
ATOM 1428 N N . ALA A 1 189 ? 23.724 -11.086 30.816 1.00 43.47 189 ALA A N 1
ATOM 1429 C CA . ALA A 1 189 ? 23.153 -12.198 31.570 1.00 43.47 189 ALA A CA 1
ATOM 1430 C C . ALA A 1 189 ? 22.130 -11.637 32.562 1.00 43.47 189 ALA A C 1
ATOM 1432 O O . ALA A 1 189 ? 22.409 -10.554 33.125 1.00 43.47 189 ALA A O 1
#

Secondary structure (DSSP, 8-state):
-TTTTT---TTTT-----HHHHHHHHHHHS--TTHHHH--SSS-EEEEETTT-TTSHHHHHHHHHHHHH-TT--EEEEEEESSHHHHHHHHHHHHHTT--EEEEEEETTTTEEEEEEEE-HHHHHTTS-SEEE--HHHHHHHHHHHH-PPPGGG-----------------------------------

Radius of gyration: 22.11 Å; chains: 1; bounding box: 68×50×52 Å

Sequence (189 aa):
MYEHYGLTSSHFAQYFTPGAVSRAMAAMNLPNGEDLRDATPEDPLVIGDVSGCGSGRLIVETANHLREIGPEAPAVFLGYDKDPICAKMAVLNFVLNDLTGYVLLGDALKLEAHRVWFVSVAQLARGDHPVKALDADGRDRVLARFFGVPLDDERVTEPPTAHATSVESALDVALDGENTAQVGFDEFA

InterPro domains:
  IPR003356 DNA methylase, adenine-specific [PF02384] (12-110)
  IPR029063 S-adenosyl-L-methionine-dependent methyltransferase superfamily [G3DSA:3.40.50.150] (1-147)
  IPR029063 S-adenosyl-L-methionine-dependent methyltransferase superfamily [SSF53335] (10-114)

pLDDT: mean 78.3, std 22.24, range [32.91, 98.5]

Organism: NCBI:txid1872699

Foldseek 3Di:
DCVVVVPDDPPPPDDDQDLVRLLVVLVVPDDDPVVQVPADPVRAAEAEDAPACQLVNSVLSNVVVCCVVRVPGGYAYEYEHQDPVRLVSVLVSCQVSVHFYKGFHRDSVVLDGPWMKTAHSVCVVVVHDRIDIDDPVRSQVVSCVPPVRDDVVPPPDPDDDDDDDDDDDDDDDDPDDDDDDDDDDDDDD